Protein AF-A0A225DZQ0-F1 (afdb_monomer)

Nearest PDB structures (foldseek):
  1s5o-assembly1_A  TM=3.036E-01  e=8.518E+00  Homo sapiens

Solvent-accessible surface area (backbone atoms only — not comparable to full-atom values): 17988 Å² total; per-residue (Å²): 137,84,79,79,80,82,84,80,81,82,72,85,74,84,76,76,68,70,66,64,59,53,54,56,50,61,73,41,37,66,59,29,50,54,48,24,52,54,50,50,50,52,52,49,52,51,51,48,35,32,63,69,78,57,56,46,67,56,49,58,41,52,70,84,32,46,45,31,65,38,34,31,89,90,74,71,42,67,37,55,73,53,16,51,58,44,65,64,82,74,60,97,63,46,86,85,40,67,54,66,68,56,54,50,50,54,42,39,50,56,34,12,55,42,19,38,66,25,24,42,76,81,71,69,65,82,22,75,90,30,63,61,57,39,41,61,21,46,46,29,25,35,52,43,60,47,15,41,28,35,42,30,59,44,68,47,59,44,31,8,27,64,56,14,69,69,43,38,51,44,53,51,49,48,36,68,74,66,53,34,28,38,29,36,38,29,42,49,63,84,73,57,56,44,60,50,35,22,51,42,27,41,50,29,64,74,67,25,32,51,55,43,39,27,18,63,59,72,18,33,70,79,22,46,80,34,81,34,34,32,42,38,40,47,70,65,43,48,53,63,46,55,60,35,36,79,41,91,70,16,51,68,71,58,65,58,79,67,55,71,83,86,76,53,78,84,71,94,69,48,81,27,51,56,66,76,53,71,70,19,45,49,48,30,52,52,49,42,50,61,36,58,75,50,46,78,40,56,59,45,94,87,51,59,36,67,58,29,39,39,68,59,52,54,53,33,56,75,68,75,43,78,93,65,72,48,51,79,114

Radius of gyration: 20.19 Å; Cα contacts (8 Å, |Δi|>4): 540; chains: 1; bounding box: 50×59×57 Å

Foldseek 3Di:
DDDDDDDDDDDDDDDDDPVVLVVCLVVCQVVLQVLLVVQVVVLVVLVCCCQPVVDDAFQLDACPFCLQVCADPVPRHRLQVLLAAEEDDQDPCNVVFDDPCCQLVQQLNVLSPLQNQRNDPPHDDDFQSNPDGNLVSLLSSLQRQLEREYEYADLLQVQLFCQWPVNVVLVVVCCVVSVGKYKYFHRDQDDDLLQQLLSQLVLCSRPSFHKEWEHCDFGRQLYYHGPTTMITGCPPSSSVLSVLSVDVVSSVVSRDHRDDHPPTDPDDGRNGGSGGDPVSSVVSVVSVVVQVVVPQCQNDPRDRCCGHVVVVVVVCVVVVHDPDRHDDD

Structure (mmCIF, N/CA/C/O backbone):
data_AF-A0A225DZQ0-F1
#
_entry.id   AF-A0A225DZQ0-F1
#
loop_
_atom_site.group_PDB
_atom_site.id
_atom_site.type_symbol
_atom_site.label_atom_id
_atom_site.label_alt_id
_atom_site.label_comp_id
_atom_site.label_asym_id
_atom_site.label_entity_id
_atom_site.label_seq_id
_atom_site.pdbx_PDB_ins_code
_atom_site.Cartn_x
_atom_site.Cartn_y
_atom_site.Cartn_z
_atom_site.occupancy
_atom_site.B_iso_or_equiv
_atom_site.auth_seq_id
_atom_site.auth_comp_id
_atom_site.auth_asym_id
_atom_site.auth_atom_id
_atom_site.pdbx_PDB_model_num
ATOM 1 N N . MET A 1 1 ? -9.040 -39.828 -6.867 1.00 36.97 1 MET A N 1
ATOM 2 C CA . MET A 1 1 ? -8.603 -39.625 -8.266 1.00 36.97 1 MET A CA 1
ATOM 3 C C . MET A 1 1 ? -8.469 -38.128 -8.499 1.00 36.97 1 MET A C 1
ATOM 5 O O . MET A 1 1 ? -9.484 -37.450 -8.565 1.00 36.97 1 MET A O 1
ATOM 9 N N . HIS A 1 2 ? -7.244 -37.600 -8.519 1.00 34.06 2 HIS A N 1
ATOM 10 C CA . HIS A 1 2 ? -6.998 -36.190 -8.833 1.00 34.06 2 HIS A CA 1
ATOM 11 C C . HIS A 1 2 ? -6.895 -36.034 -10.349 1.00 34.06 2 HIS A C 1
ATOM 13 O O . HIS A 1 2 ? -6.062 -36.683 -10.978 1.00 34.06 2 HIS A O 1
ATOM 19 N N . ALA A 1 3 ? -7.765 -35.210 -10.931 1.00 31.28 3 ALA A N 1
ATOM 20 C CA . ALA A 1 3 ? -7.668 -34.846 -12.336 1.00 31.28 3 ALA A CA 1
ATOM 21 C C . ALA A 1 3 ? -6.376 -34.034 -12.569 1.00 31.28 3 ALA A C 1
ATOM 23 O O . ALA A 1 3 ? -6.074 -33.147 -11.764 1.00 31.28 3 ALA A O 1
ATOM 24 N N . PRO A 1 4 ? -5.603 -34.317 -13.631 1.00 36.44 4 PRO A N 1
ATOM 25 C CA . PRO A 1 4 ? -4.425 -33.529 -13.967 1.00 36.44 4 PRO A CA 1
ATOM 26 C C . PRO A 1 4 ? -4.828 -32.106 -14.372 1.00 36.44 4 PRO A C 1
ATOM 28 O O . PRO A 1 4 ? -5.817 -31.898 -15.077 1.00 36.44 4 PRO A O 1
ATOM 31 N N . ALA A 1 5 ? -4.051 -31.123 -13.915 1.00 34.09 5 ALA A N 1
ATOM 32 C CA . ALA A 1 5 ? -4.219 -29.727 -14.300 1.00 34.09 5 ALA A CA 1
ATOM 33 C C . ALA A 1 5 ? -4.037 -29.563 -15.826 1.00 34.09 5 ALA A C 1
ATOM 35 O O . ALA A 1 5 ? -3.143 -30.191 -16.400 1.00 34.09 5 ALA A O 1
ATOM 36 N N . PRO A 1 6 ? -4.855 -28.733 -16.499 1.00 35.53 6 PRO A N 1
ATOM 37 C CA . PRO A 1 6 ? -4.745 -28.530 -17.938 1.00 35.53 6 PRO A CA 1
ATOM 38 C C . PRO A 1 6 ? -3.411 -27.866 -18.301 1.00 35.53 6 PRO A C 1
ATOM 40 O O . PRO A 1 6 ? -2.991 -26.889 -17.680 1.00 35.53 6 PRO A O 1
ATOM 43 N N . ALA A 1 7 ? -2.759 -28.400 -19.335 1.00 32.44 7 ALA A N 1
ATOM 44 C CA . ALA A 1 7 ? -1.530 -27.855 -19.892 1.00 32.44 7 ALA A CA 1
ATOM 45 C C . ALA A 1 7 ? -1.779 -26.446 -20.456 1.00 32.44 7 ALA A C 1
ATOM 47 O O . ALA A 1 7 ? -2.547 -26.259 -21.402 1.00 32.44 7 ALA A O 1
ATOM 48 N N . VAL A 1 8 ? -1.118 -25.448 -19.870 1.00 36.00 8 VAL A N 1
ATOM 49 C CA . VAL A 1 8 ? -1.127 -24.069 -20.362 1.00 36.00 8 VAL A CA 1
ATOM 50 C C . VAL A 1 8 ? -0.192 -23.992 -21.569 1.00 36.00 8 VAL A C 1
ATOM 52 O O . VAL A 1 8 ? 1.028 -24.045 -21.435 1.00 36.00 8 VAL A O 1
ATOM 55 N N . PHE A 1 9 ? -0.763 -23.885 -22.769 1.00 30.56 9 PHE A N 1
ATOM 56 C CA . PHE A 1 9 ? -0.005 -23.597 -23.985 1.00 30.56 9 PHE A CA 1
ATOM 57 C C . PHE A 1 9 ? 0.488 -22.144 -23.954 1.00 30.56 9 PHE A C 1
ATOM 59 O O . PHE A 1 9 ? -0.281 -21.210 -24.185 1.00 30.56 9 PHE A O 1
ATOM 66 N N . HIS A 1 10 ? 1.783 -21.953 -23.702 1.00 31.70 10 HIS A N 1
ATOM 67 C CA . HIS A 1 10 ? 2.455 -20.662 -23.849 1.00 31.70 10 HIS A CA 1
ATOM 68 C C . HIS A 1 10 ? 2.571 -20.298 -25.336 1.00 31.70 10 HIS A C 1
ATOM 70 O O . HIS A 1 10 ? 3.438 -20.803 -26.051 1.00 31.70 10 HIS A O 1
ATOM 76 N N . ARG A 1 11 ? 1.689 -19.420 -25.828 1.00 34.44 11 ARG A N 1
ATOM 77 C CA . ARG A 1 11 ? 1.893 -18.757 -27.124 1.00 34.44 11 ARG A CA 1
ATOM 78 C C . ARG A 1 11 ? 2.990 -17.715 -26.956 1.00 34.44 11 ARG A C 1
ATOM 80 O O . ARG A 1 11 ? 2.851 -16.810 -26.149 1.00 34.44 11 ARG A O 1
ATOM 87 N N . THR A 1 12 ? 4.052 -17.807 -27.750 1.00 33.78 12 THR A N 1
ATOM 88 C CA . THR A 1 12 ? 5.149 -16.834 -27.732 1.00 33.78 12 THR A CA 1
ATOM 89 C C . THR A 1 12 ? 4.614 -15.430 -28.065 1.00 33.78 12 THR A C 1
ATOM 91 O O . THR A 1 12 ? 4.066 -15.235 -29.153 1.00 33.78 12 THR A O 1
ATOM 94 N N . PRO A 1 13 ? 4.737 -14.436 -27.168 1.00 44.75 13 PRO A N 1
ATOM 95 C CA . PRO A 1 13 ? 4.097 -13.144 -27.366 1.00 44.75 13 PRO A CA 1
ATOM 96 C C . PRO A 1 13 ? 4.843 -12.301 -28.405 1.00 44.75 13 PRO A C 1
ATOM 98 O O . PRO A 1 13 ? 6.055 -12.087 -28.322 1.00 44.75 13 PRO A O 1
ATOM 101 N N . THR A 1 14 ? 4.097 -11.730 -29.351 1.00 42.19 14 THR A N 1
ATOM 102 C CA . THR A 1 14 ? 4.576 -10.648 -30.218 1.00 42.19 14 THR A CA 1
ATOM 103 C C . THR A 1 14 ? 4.900 -9.426 -29.356 1.00 42.19 14 THR A C 1
ATOM 105 O O . THR A 1 14 ? 4.001 -8.788 -28.803 1.00 42.19 14 THR A O 1
ATOM 108 N N . ARG A 1 15 ? 6.191 -9.104 -29.203 1.00 48.88 15 ARG A N 1
ATOM 109 C CA . ARG A 1 15 ? 6.651 -7.922 -28.456 1.00 48.88 15 ARG A CA 1
ATOM 110 C C . ARG A 1 15 ? 6.076 -6.646 -29.092 1.00 48.88 15 ARG A C 1
ATOM 112 O O . ARG A 1 15 ? 6.381 -6.387 -30.256 1.00 48.88 15 ARG A O 1
ATOM 119 N N . PRO A 1 16 ? 5.320 -5.805 -28.362 1.00 53.41 16 PRO A N 1
ATOM 120 C CA . PRO A 1 16 ? 4.973 -4.477 -28.857 1.00 53.41 16 PRO A CA 1
ATOM 121 C C . PRO A 1 16 ? 6.249 -3.669 -29.140 1.00 53.41 16 PRO A C 1
ATOM 123 O O . PRO A 1 16 ? 7.251 -3.793 -28.427 1.00 53.41 16 PRO A O 1
ATOM 126 N N . SER A 1 17 ? 6.228 -2.838 -30.186 1.00 51.50 17 SER A N 1
ATOM 127 C CA . SER A 1 17 ? 7.391 -2.043 -30.592 1.00 51.50 17 SER A CA 1
ATOM 128 C C . SER A 1 17 ? 7.852 -1.135 -29.444 1.00 51.50 17 SER A C 1
ATOM 130 O O . SER A 1 17 ? 7.092 -0.282 -28.975 1.00 51.50 17 SER A O 1
ATOM 132 N N . ARG A 1 18 ? 9.110 -1.284 -29.010 1.00 60.47 18 ARG A N 1
ATOM 133 C CA . ARG A 1 18 ? 9.714 -0.522 -27.897 1.00 60.47 18 ARG A CA 1
ATOM 134 C C . ARG A 1 18 ? 9.619 1.005 -28.061 1.00 60.47 18 ARG A C 1
ATOM 136 O O . ARG A 1 18 ? 9.575 1.713 -27.058 1.00 60.47 18 ARG A O 1
ATOM 143 N N . ALA A 1 19 ? 9.561 1.508 -29.296 1.00 63.34 19 ALA A N 1
ATOM 144 C CA . ALA A 1 19 ? 9.584 2.939 -29.599 1.00 63.34 19 ALA A CA 1
ATOM 145 C C . ALA A 1 19 ? 8.319 3.692 -29.135 1.00 63.34 19 ALA A C 1
ATOM 147 O O . ALA A 1 19 ? 8.429 4.713 -28.456 1.00 63.34 19 ALA A O 1
ATOM 148 N N . GLY A 1 20 ? 7.119 3.168 -29.415 1.00 68.12 20 GLY A N 1
ATOM 149 C CA . GLY A 1 20 ? 5.860 3.848 -29.068 1.00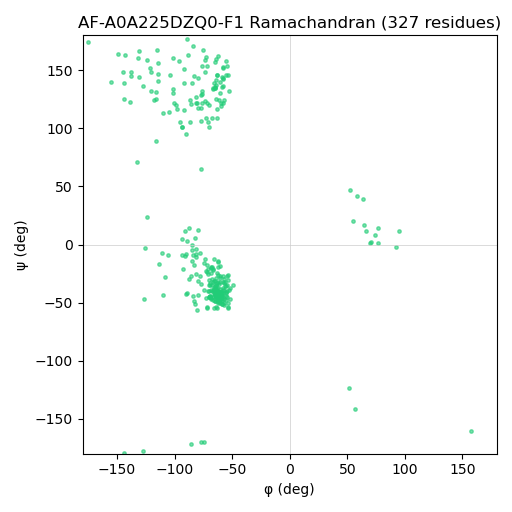 68.12 20 GLY A CA 1
ATOM 150 C C . GLY A 1 20 ? 5.640 4.000 -27.557 1.00 68.12 20 GLY A C 1
ATOM 151 O O . GLY A 1 20 ? 5.159 5.031 -27.085 1.00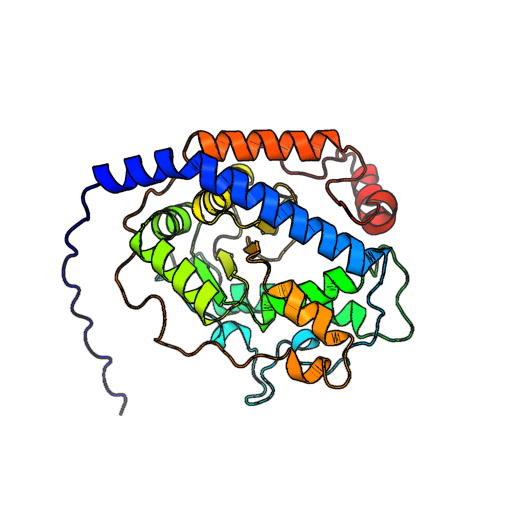 68.12 20 GLY A O 1
ATOM 152 N N . GLY A 1 21 ? 6.070 3.007 -26.771 1.00 76.25 21 GLY A N 1
ATOM 153 C CA . GLY A 1 21 ? 5.975 3.050 -25.309 1.00 76.25 21 GLY A CA 1
ATOM 154 C C . GLY A 1 21 ? 6.873 4.114 -24.667 1.00 76.25 21 GLY A C 1
ATOM 155 O O . GLY A 1 21 ? 6.478 4.734 -23.677 1.00 76.25 21 GLY A O 1
ATOM 156 N N . ALA A 1 22 ? 8.054 4.361 -25.241 1.00 81.50 22 ALA A N 1
ATOM 157 C CA . ALA A 1 22 ? 8.991 5.366 -24.745 1.00 81.50 22 ALA A CA 1
ATOM 158 C C . ALA A 1 22 ? 8.458 6.791 -24.957 1.00 81.50 22 ALA A C 1
ATOM 160 O O . ALA A 1 22 ? 8.465 7.592 -24.023 1.00 81.50 22 ALA A O 1
ATOM 161 N N . VAL A 1 23 ? 7.928 7.088 -26.148 1.00 84.19 23 VAL A N 1
ATOM 162 C CA . VAL A 1 23 ? 7.348 8.406 -26.462 1.00 84.19 23 VAL A CA 1
ATOM 163 C C . VAL A 1 23 ? 6.171 8.718 -25.535 1.00 84.19 23 VAL A C 1
ATOM 165 O O . VAL A 1 23 ? 6.149 9.772 -24.902 1.00 84.19 23 VAL A O 1
ATOM 168 N N . ALA A 1 24 ? 5.237 7.775 -25.365 1.00 85.06 24 ALA A N 1
ATOM 169 C CA . ALA A 1 24 ? 4.084 7.949 -24.477 1.00 85.06 24 ALA A CA 1
ATOM 170 C C . ALA A 1 24 ? 4.482 8.147 -22.999 1.00 85.06 24 ALA A C 1
ATOM 172 O O . ALA A 1 24 ? 3.808 8.861 -22.245 1.00 85.06 24 ALA A O 1
ATOM 173 N N . TYR A 1 25 ? 5.582 7.526 -22.556 1.00 88.00 25 TYR A N 1
ATOM 174 C CA . TYR A 1 25 ? 6.127 7.775 -21.225 1.00 88.00 25 TYR A CA 1
ATOM 175 C C . TYR A 1 25 ? 6.599 9.228 -21.092 1.00 88.00 25 TYR A C 1
ATOM 177 O O . TYR A 1 25 ? 6.129 9.921 -20.191 1.00 88.00 25 TYR A O 1
ATOM 185 N N . TRP A 1 26 ? 7.462 9.709 -21.986 1.00 90.75 26 TRP A N 1
ATOM 186 C CA . TRP A 1 26 ? 8.032 11.055 -21.881 1.00 90.75 26 TRP A CA 1
ATOM 187 C C . TRP A 1 26 ? 6.991 12.157 -22.065 1.00 90.75 26 TRP A C 1
ATOM 189 O O . TRP A 1 26 ? 6.887 13.038 -21.214 1.00 90.75 26 TRP A O 1
ATOM 199 N N . ALA A 1 27 ? 6.156 12.056 -23.100 1.00 90.69 27 ALA A N 1
ATOM 200 C CA . ALA A 1 27 ? 5.106 13.035 -23.372 1.00 90.69 27 ALA A CA 1
ATOM 201 C C . ALA A 1 27 ? 4.076 13.126 -22.233 1.00 90.69 27 ALA A C 1
ATOM 203 O O . ALA A 1 27 ? 3.573 14.201 -21.922 1.00 90.69 27 ALA A O 1
ATOM 204 N N . GLY A 1 28 ? 3.778 12.006 -21.567 1.00 89.38 28 GLY A N 1
ATOM 205 C CA . GLY A 1 28 ? 2.804 11.982 -20.478 1.00 89.38 28 GLY A CA 1
ATOM 206 C C . GLY A 1 28 ? 3.352 12.391 -19.105 1.00 89.38 28 GLY A C 1
ATOM 207 O O . GLY A 1 28 ? 2.565 12.522 -18.167 1.00 89.38 28 GLY A O 1
ATOM 208 N N . LEU A 1 29 ? 4.670 12.557 -18.942 1.00 90.88 29 LEU A N 1
ATOM 209 C CA . LEU A 1 29 ? 5.276 12.816 -17.631 1.00 90.88 29 LEU A CA 1
ATOM 210 C C . LEU A 1 29 ? 4.805 14.141 -16.994 1.00 90.88 29 LEU A C 1
ATOM 212 O O . LEU A 1 29 ? 4.414 14.088 -15.826 1.00 90.88 29 LEU A O 1
ATOM 216 N N . PRO A 1 30 ? 4.749 15.289 -17.707 1.00 91.56 30 PRO A N 1
ATOM 217 C CA . PRO A 1 30 ? 4.265 16.546 -17.126 1.00 91.56 30 PRO A CA 1
ATOM 218 C C . PRO A 1 30 ? 2.810 16.456 -16.648 1.00 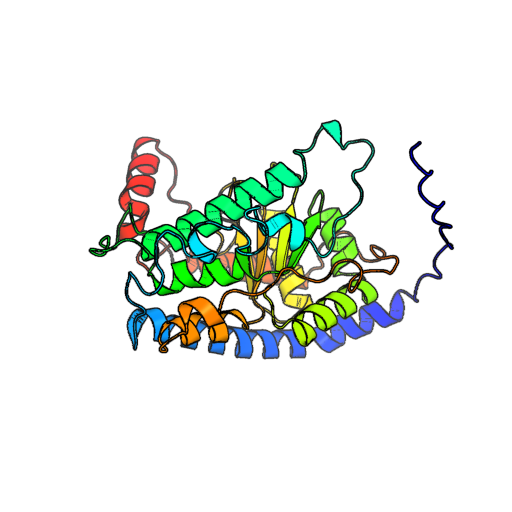91.56 30 PRO A C 1
ATOM 220 O O . PRO A 1 30 ? 2.488 16.893 -15.545 1.00 91.56 30 PRO A O 1
ATOM 223 N N . PHE A 1 31 ? 1.941 15.812 -17.434 1.00 92.12 31 PHE A N 1
ATOM 224 C CA . PHE A 1 31 ? 0.528 15.635 -17.091 1.00 92.12 31 PHE A CA 1
ATOM 225 C C . PHE A 1 31 ? 0.340 14.732 -15.872 1.00 92.12 31 PHE A C 1
ATOM 227 O O . PHE A 1 31 ? -0.415 15.066 -14.960 1.00 92.12 31 PHE A O 1
ATOM 234 N N . ARG A 1 32 ? 1.058 13.602 -15.819 1.00 91.12 32 ARG A N 1
ATOM 235 C CA . ARG A 1 32 ? 1.016 12.696 -14.661 1.00 91.12 32 ARG A CA 1
ATOM 236 C C . ARG A 1 32 ? 1.570 13.366 -13.409 1.00 91.12 32 ARG A C 1
ATOM 238 O O . ARG A 1 32 ? 1.013 13.176 -12.335 1.00 91.12 32 ARG A O 1
ATOM 245 N N . TRP A 1 33 ? 2.610 14.185 -13.539 1.00 90.31 33 TRP A N 1
ATOM 246 C CA . TRP A 1 33 ? 3.141 14.966 -12.426 1.00 90.31 33 TRP A CA 1
ATOM 247 C C . TRP A 1 33 ? 2.131 16.004 -11.915 1.00 90.31 33 TRP A C 1
ATOM 249 O O . TRP A 1 33 ? 1.860 16.045 -10.715 1.00 90.31 33 TRP A O 1
ATOM 259 N N . ALA A 1 34 ? 1.514 16.787 -12.806 1.00 91.06 34 ALA A N 1
ATOM 260 C CA . ALA A 1 34 ? 0.506 17.780 -12.431 1.00 91.06 34 ALA A CA 1
ATOM 261 C C . ALA A 1 34 ? -0.711 17.126 -11.756 1.00 91.06 34 ALA A C 1
ATOM 263 O O . ALA A 1 34 ? -1.134 17.552 -10.678 1.00 91.06 34 ALA A O 1
ATOM 264 N N . TYR A 1 35 ? -1.217 16.032 -12.335 1.00 92.00 35 TYR A N 1
ATOM 265 C CA . TYR A 1 35 ? -2.298 15.248 -11.741 1.00 92.00 35 TYR A CA 1
ATOM 266 C C . TYR A 1 35 ? -1.907 14.715 -10.364 1.00 92.00 35 TYR A C 1
ATOM 268 O O . TYR A 1 35 ? -2.682 14.819 -9.416 1.00 92.00 35 TYR A O 1
ATOM 276 N N . GLN A 1 36 ? -0.689 14.186 -10.226 1.00 91.12 36 GLN A N 1
ATOM 277 C CA . GLN A 1 36 ? -0.196 13.699 -8.947 1.00 91.12 36 GLN A CA 1
ATOM 278 C C . GLN A 1 36 ? -0.171 14.807 -7.891 1.00 91.12 36 GLN A C 1
ATOM 280 O O . GLN A 1 36 ? -0.550 14.554 -6.750 1.00 91.12 36 GLN A O 1
ATOM 285 N N . MET A 1 37 ? 0.256 16.024 -8.239 1.00 91.00 37 MET A N 1
ATOM 286 C CA . MET A 1 37 ? 0.266 17.146 -7.296 1.00 91.00 37 MET A CA 1
ATOM 287 C C . MET A 1 37 ? -1.146 17.520 -6.844 1.00 91.00 37 MET A C 1
ATOM 289 O O . MET A 1 37 ? -1.376 17.642 -5.640 1.00 91.00 37 MET A O 1
ATOM 293 N N . ALA A 1 38 ? -2.101 17.614 -7.772 1.00 92.81 38 ALA A N 1
ATOM 294 C CA . ALA A 1 38 ? -3.500 17.885 -7.446 1.00 92.81 38 ALA A CA 1
ATOM 295 C C . ALA A 1 38 ? -4.112 16.772 -6.577 1.00 92.81 38 ALA A C 1
ATOM 297 O O . ALA A 1 38 ? -4.694 17.037 -5.523 1.00 92.81 38 ALA A O 1
ATOM 298 N N . HIS A 1 39 ? -3.920 15.513 -6.974 1.00 92.56 39 HIS A N 1
ATOM 299 C CA . HIS A 1 39 ? -4.445 14.353 -6.261 1.00 92.56 39 HIS A CA 1
ATOM 300 C C . HIS A 1 39 ? -3.839 14.216 -4.855 1.00 92.56 39 HIS A C 1
ATOM 302 O O . HIS A 1 39 ? -4.569 14.021 -3.882 1.00 92.56 39 HIS A O 1
ATOM 308 N N . ASN A 1 40 ? -2.522 14.392 -4.719 1.00 89.88 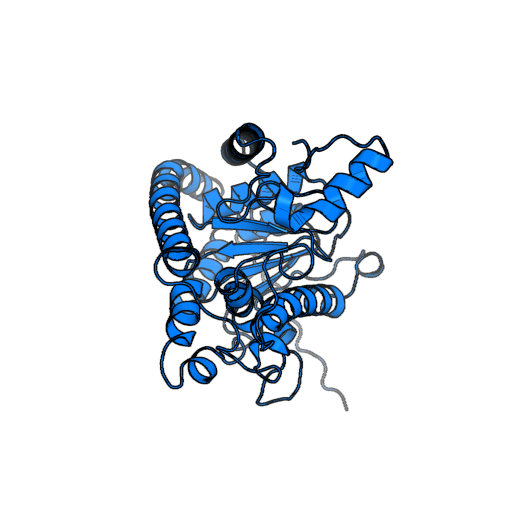40 ASN A N 1
ATOM 309 C CA . ASN A 1 40 ? -1.848 14.380 -3.422 1.00 89.88 40 ASN A CA 1
ATOM 310 C C . ASN A 1 40 ? -2.284 15.558 -2.547 1.00 89.88 40 ASN A C 1
ATOM 312 O O . ASN A 1 40 ? -2.465 15.374 -1.346 1.00 89.88 40 ASN A O 1
ATOM 316 N N . GLY A 1 41 ? -2.467 16.749 -3.126 1.00 91.88 41 GLY A N 1
ATOM 317 C CA . GLY A 1 41 ? -2.980 17.922 -2.416 1.00 91.88 41 GLY A CA 1
ATOM 318 C C . GLY A 1 41 ? -4.363 17.663 -1.820 1.00 91.88 41 GLY A C 1
ATOM 319 O O . GLY A 1 41 ? -4.572 17.882 -0.627 1.00 91.88 41 GLY A O 1
ATOM 320 N N . LEU A 1 42 ? -5.274 17.089 -2.611 1.00 94.44 42 LEU A N 1
ATOM 321 C CA . LEU A 1 42 ? -6.603 16.691 -2.143 1.00 94.44 42 LEU A CA 1
ATOM 322 C C . LEU A 1 42 ? -6.537 15.609 -1.056 1.00 94.44 42 LEU A C 1
ATOM 324 O O . LEU A 1 42 ? -7.255 15.691 -0.059 1.00 94.44 42 LEU A O 1
ATOM 328 N N . ALA A 1 43 ? -5.677 14.601 -1.220 1.00 92.25 43 ALA A N 1
ATOM 329 C CA . ALA A 1 43 ? -5.486 13.563 -0.211 1.00 92.25 43 ALA A CA 1
ATOM 330 C C . ALA A 1 43 ? -4.966 14.150 1.112 1.00 92.25 43 ALA A C 1
ATOM 332 O O . ALA A 1 43 ? -5.480 13.800 2.171 1.00 92.25 43 ALA A O 1
ATOM 333 N N . ILE A 1 44 ? -4.005 15.079 1.062 1.00 91.00 44 ILE A N 1
ATOM 334 C CA . ILE A 1 44 ? -3.497 15.787 2.247 1.00 91.00 44 ILE A CA 1
ATOM 335 C C . ILE A 1 44 ? -4.617 16.589 2.911 1.00 91.00 44 ILE A C 1
ATOM 337 O O . ILE A 1 44 ? -4.800 16.454 4.117 1.00 91.00 44 ILE A O 1
ATOM 341 N N . ALA A 1 45 ? -5.396 17.362 2.149 1.00 94.00 45 ALA A N 1
ATOM 342 C CA . ALA A 1 45 ? -6.512 18.139 2.690 1.00 94.00 45 ALA A CA 1
ATOM 343 C C . ALA A 1 45 ? -7.541 17.250 3.408 1.00 94.00 45 ALA A C 1
ATOM 345 O O . ALA A 1 45 ? -7.983 17.576 4.507 1.00 94.00 45 ALA A O 1
ATOM 346 N N . ARG A 1 46 ? -7.864 16.082 2.836 1.00 95.19 46 ARG A N 1
ATOM 347 C CA . ARG A 1 46 ? -8.747 15.091 3.473 1.00 95.19 46 ARG A CA 1
ATOM 348 C C . ARG A 1 46 ? -8.154 14.520 4.751 1.00 95.19 46 ARG A C 1
ATOM 350 O O . ARG A 1 46 ? -8.876 14.369 5.726 1.00 95.19 46 ARG A O 1
ATOM 357 N N . VAL A 1 47 ? -6.856 14.212 4.765 1.00 92.31 47 VAL A N 1
ATOM 358 C CA . VAL A 1 47 ? -6.199 13.726 5.984 1.00 92.31 47 VAL A CA 1
ATOM 359 C C . VAL A 1 47 ? -6.198 14.803 7.074 1.00 92.31 47 VAL A C 1
ATOM 361 O O . VAL A 1 47 ? -6.513 14.483 8.217 1.00 92.31 47 VAL A O 1
ATOM 364 N N . ILE A 1 48 ? -5.913 16.068 6.741 1.00 91.81 48 ILE A N 1
ATOM 365 C CA . ILE A 1 48 ? -6.022 17.201 7.681 1.00 91.81 48 ILE A CA 1
ATOM 366 C C . ILE A 1 48 ? -7.444 17.281 8.238 1.00 91.81 48 ILE A C 1
ATOM 368 O O . ILE A 1 48 ? -7.628 17.356 9.449 1.00 91.81 48 ILE A O 1
ATOM 372 N N . ASP A 1 49 ? -8.453 17.189 7.376 1.00 95.12 49 ASP A N 1
ATOM 373 C CA . ASP A 1 49 ? -9.849 17.233 7.798 1.00 95.12 49 ASP A CA 1
ATOM 374 C C . ASP A 1 49 ? -10.181 16.145 8.829 1.00 95.12 49 ASP A C 1
ATOM 376 O O . ASP A 1 49 ? -10.651 16.453 9.918 1.00 95.12 49 ASP A O 1
ATOM 380 N N . ILE A 1 50 ? -9.870 14.878 8.549 1.00 94.25 50 ILE A N 1
ATOM 381 C CA . ILE A 1 50 ? -10.214 13.766 9.452 1.00 94.25 50 ILE A CA 1
ATOM 382 C C . ILE A 1 50 ? -9.291 13.627 10.670 1.00 94.25 50 ILE A C 1
ATOM 384 O O . ILE A 1 50 ? -9.560 12.785 11.528 1.00 94.25 50 ILE A O 1
ATOM 388 N N . THR A 1 51 ? -8.200 14.394 10.749 1.00 90.94 51 THR A N 1
ATOM 389 C CA . THR A 1 51 ? -7.266 14.369 11.890 1.00 90.94 51 THR A CA 1
ATOM 390 C C . THR A 1 51 ? -7.345 15.616 12.763 1.00 90.94 51 THR A C 1
ATOM 392 O O . THR A 1 51 ? -7.063 15.510 13.951 1.00 90.94 51 THR A O 1
ATOM 395 N N . GLN A 1 52 ? -7.728 16.770 12.207 1.00 90.00 52 GLN A N 1
ATOM 396 C CA . GLN A 1 52 ? -7.668 18.066 12.892 1.00 90.00 52 GLN A CA 1
ATOM 397 C C . GLN A 1 52 ? -9.006 18.815 12.889 1.00 90.00 52 GLN A C 1
ATOM 399 O O . GLN A 1 52 ? -9.419 19.302 13.933 1.00 90.00 52 GLN A O 1
ATOM 404 N N . VAL A 1 53 ? -9.696 18.909 11.746 1.00 93.50 53 VAL A N 1
ATOM 405 C CA . VAL A 1 53 ? -10.913 19.744 11.626 1.00 93.50 53 VAL A CA 1
ATOM 406 C C . VAL A 1 53 ? -12.151 19.002 12.132 1.00 93.50 53 VAL A C 1
ATOM 408 O O . VAL A 1 53 ? -12.942 19.524 12.909 1.00 93.50 53 VAL A O 1
ATOM 411 N N . ARG A 1 54 ? -12.323 17.760 11.683 1.00 95.00 54 ARG A N 1
ATOM 412 C CA . ARG A 1 54 ? -13.424 16.859 12.033 1.00 95.00 54 ARG A CA 1
ATOM 413 C C . ARG A 1 54 ? -12.827 15.495 12.380 1.00 95.00 54 ARG A C 1
ATOM 415 O O . ARG A 1 54 ? -12.966 14.560 11.580 1.00 95.00 54 ARG A O 1
ATOM 422 N N . PRO A 1 55 ? -12.140 15.368 13.527 1.00 93.12 55 PRO A N 1
ATOM 423 C CA . PRO A 1 55 ? -11.413 14.157 13.875 1.00 93.12 55 PRO A CA 1
ATOM 424 C C . PRO A 1 55 ? -12.322 12.921 13.906 1.00 93.12 55 PRO A C 1
ATOM 426 O O . PRO A 1 55 ? -13.494 12.995 14.275 1.00 93.12 55 PRO A O 1
ATOM 429 N N . LEU A 1 56 ? -11.792 11.777 13.475 1.00 94.31 56 LEU A N 1
ATOM 430 C CA . LEU A 1 56 ? -12.440 10.475 13.664 1.00 94.31 56 LEU A CA 1
ATOM 431 C C . LEU A 1 56 ? -12.149 9.965 15.087 1.00 94.31 56 LEU A C 1
ATOM 433 O O . LEU A 1 56 ? -10.967 9.817 15.408 1.00 94.31 56 LEU A O 1
ATOM 437 N N . PRO A 1 57 ? -13.165 9.681 15.924 1.00 94.50 57 PRO A N 1
ATOM 438 C CA . PRO A 1 57 ? -12.946 9.162 17.275 1.00 94.50 57 PRO A CA 1
ATOM 439 C C . PRO A 1 57 ? -12.543 7.677 17.283 1.00 94.50 57 PRO A C 1
ATOM 441 O O . PRO A 1 57 ? -12.651 6.967 16.276 1.00 94.50 57 PRO A O 1
ATOM 444 N N . ALA A 1 58 ? -12.081 7.194 18.439 1.00 95.81 58 ALA A N 1
ATOM 445 C CA . ALA A 1 58 ? -12.004 5.760 18.720 1.00 95.81 58 ALA A CA 1
ATOM 446 C C . ALA A 1 58 ? -13.409 5.125 18.749 1.00 95.81 58 ALA A C 1
ATOM 448 O O . ALA A 1 58 ? -14.407 5.818 18.934 1.00 95.81 58 ALA A O 1
ATOM 449 N N . GLY A 1 59 ? -13.483 3.806 18.585 1.00 96.00 59 GLY A N 1
ATOM 450 C CA . GLY A 1 59 ? -14.715 3.036 18.760 1.00 96.00 59 GLY A CA 1
ATOM 451 C C . GLY A 1 59 ? -15.725 3.143 17.614 1.00 96.00 59 GLY A C 1
ATOM 452 O O . GLY A 1 59 ? -16.861 2.718 17.782 1.00 96.00 59 GLY A O 1
ATOM 453 N N . LEU A 1 60 ? -15.342 3.667 16.439 1.00 96.94 60 LEU A N 1
ATOM 454 C CA . LEU A 1 60 ? -16.230 3.663 15.258 1.00 96.94 60 LEU A CA 1
ATOM 455 C C . LEU A 1 60 ? -16.481 2.253 14.707 1.00 96.94 60 LEU A C 1
ATOM 457 O O . LEU A 1 60 ? -17.428 2.034 13.956 1.00 96.94 60 LEU A O 1
ATOM 461 N N . ILE A 1 61 ? -15.613 1.311 15.064 1.00 97.50 61 ILE A N 1
ATOM 462 C CA . ILE A 1 61 ? -15.739 -0.118 14.801 1.00 97.50 61 ILE A CA 1
ATOM 463 C C . ILE A 1 61 ? -15.318 -0.878 16.060 1.00 97.50 61 ILE A C 1
ATOM 465 O O . ILE A 1 61 ? -14.462 -0.402 16.809 1.00 97.50 61 ILE A O 1
ATOM 469 N N . GLY A 1 62 ? -15.920 -2.046 16.285 1.00 96.81 62 GLY A N 1
ATOM 470 C CA . GLY A 1 62 ? -15.609 -2.904 17.429 1.00 96.81 62 GLY A CA 1
ATOM 471 C C . GLY A 1 62 ? -14.396 -3.821 17.203 1.00 96.81 62 GLY A C 1
ATOM 472 O O . GLY A 1 62 ? -13.910 -3.927 16.074 1.00 96.81 62 GLY A O 1
ATOM 473 N N . PRO A 1 63 ? -13.919 -4.513 18.256 1.00 97.12 63 PRO A N 1
ATOM 474 C CA . PRO A 1 63 ? -12.807 -5.466 18.172 1.00 97.12 63 PRO A CA 1
ATOM 475 C C . PRO A 1 63 ? -13.036 -6.616 17.182 1.00 97.12 63 PRO A C 1
ATOM 477 O O . PRO A 1 63 ? -12.092 -7.051 16.530 1.00 97.12 63 PRO A O 1
ATOM 480 N N . ASP A 1 64 ? -14.285 -7.052 17.015 1.00 97.25 64 ASP A N 1
ATOM 481 C CA . ASP A 1 64 ? -14.646 -8.158 16.116 1.00 97.25 64 ASP A CA 1
ATOM 482 C C . ASP A 1 64 ? -14.854 -7.710 14.661 1.00 97.25 64 ASP A C 1
ATOM 484 O O . ASP A 1 64 ? -15.159 -8.512 13.778 1.00 97.25 64 ASP A O 1
ATOM 488 N N . HIS A 1 65 ? -14.698 -6.412 14.381 1.00 98.31 65 HIS A N 1
ATOM 489 C CA . HIS A 1 65 ? -14.917 -5.873 13.047 1.00 98.31 65 HIS A CA 1
ATOM 490 C C . HIS A 1 65 ? -13.904 -6.455 12.040 1.00 98.31 65 HIS A C 1
ATOM 492 O O . HIS A 1 65 ? -12.715 -6.533 12.356 1.00 98.31 65 HIS A O 1
ATOM 498 N N . PRO A 1 66 ? -14.293 -6.757 10.787 1.00 98.25 66 PRO A N 1
ATOM 499 C CA . PRO A 1 66 ? -13.385 -7.354 9.801 1.00 98.25 66 PRO A CA 1
ATOM 500 C C . PRO A 1 66 ? -12.107 -6.550 9.516 1.00 98.25 66 PRO A C 1
ATOM 502 O O . PRO A 1 66 ? -11.036 -7.114 9.311 1.00 98.25 66 PRO A O 1
ATOM 505 N N . TRP A 1 67 ? -12.162 -5.215 9.567 1.00 98.19 67 TRP A N 1
ATOM 506 C CA . TRP A 1 67 ? -10.946 -4.383 9.481 1.00 98.19 67 TRP A CA 1
ATOM 507 C C . TRP A 1 67 ? -9.996 -4.529 10.683 1.00 98.19 67 TRP A C 1
ATOM 509 O O . TRP A 1 67 ? -8.828 -4.186 10.568 1.00 98.19 67 TRP A O 1
ATOM 519 N N . VAL A 1 68 ? -10.477 -4.999 11.833 1.00 98.12 68 VAL A N 1
ATOM 520 C CA . VAL A 1 68 ? -9.663 -5.246 13.032 1.00 98.12 68 VAL A CA 1
ATOM 521 C C . VAL A 1 68 ? -9.123 -6.671 13.038 1.00 98.12 68 VAL A C 1
ATOM 523 O O . VAL A 1 68 ? -7.954 -6.874 13.348 1.00 98.12 68 VAL A O 1
ATOM 526 N N . THR A 1 69 ? -9.945 -7.650 12.668 1.00 98.12 69 THR A N 1
ATOM 527 C CA . THR A 1 69 ? -9.569 -9.071 12.711 1.00 98.12 69 THR A CA 1
ATOM 528 C C . THR A 1 69 ? -8.832 -9.526 11.451 1.00 98.12 69 THR A C 1
ATOM 530 O O . THR A 1 69 ? -8.029 -10.455 11.494 1.00 98.12 69 THR A O 1
ATOM 533 N N . GLY A 1 70 ? -9.084 -8.874 10.312 1.00 97.81 70 GLY A N 1
ATOM 534 C CA . GLY A 1 70 ? -8.615 -9.324 9.002 1.00 97.81 70 GLY A CA 1
ATOM 535 C C . GLY A 1 70 ? -9.373 -10.537 8.455 1.00 97.81 70 GLY A C 1
ATOM 536 O O . GLY A 1 70 ? -8.959 -11.083 7.433 1.00 97.81 70 GLY A O 1
ATOM 537 N N . LEU A 1 71 ? -10.458 -10.960 9.112 1.00 97.94 71 LEU A N 1
ATOM 538 C CA . LEU A 1 71 ? -11.220 -12.153 8.747 1.00 97.94 71 LEU A CA 1
ATOM 539 C C . LEU A 1 71 ? -12.369 -11.815 7.792 1.00 97.94 71 LEU A C 1
ATOM 541 O O . LEU A 1 71 ? -13.058 -10.802 7.943 1.00 97.94 71 LEU A O 1
ATOM 545 N N . ASN A 1 72 ? -12.576 -12.667 6.794 1.00 96.75 72 ASN A N 1
ATOM 546 C CA . ASN A 1 72 ? -13.766 -12.638 5.960 1.00 96.75 72 ASN A CA 1
ATOM 547 C C . ASN A 1 72 ? -14.963 -13.137 6.797 1.00 96.75 72 ASN A C 1
ATOM 549 O O . ASN A 1 72 ? -14.896 -14.261 7.294 1.00 96.75 72 ASN A O 1
ATOM 553 N N . PRO A 1 73 ? -16.039 -12.344 6.976 1.00 94.94 73 PRO A N 1
ATOM 554 C CA . PRO A 1 73 ? -17.196 -12.768 7.764 1.00 94.94 73 PRO A CA 1
ATOM 555 C C . PRO A 1 73 ? -17.907 -14.001 7.188 1.00 94.94 73 PRO A C 1
ATOM 557 O O . PRO A 1 73 ? -18.503 -14.750 7.954 1.00 94.94 73 PRO A O 1
ATOM 560 N N . ASP A 1 74 ? -17.815 -14.236 5.875 1.00 94.38 74 ASP A N 1
ATOM 561 C CA . ASP A 1 74 ? -18.503 -15.349 5.211 1.00 94.38 74 ASP A CA 1
ATOM 562 C C . ASP A 1 74 ? -17.765 -16.683 5.393 1.00 94.38 74 ASP A C 1
ATOM 564 O O . ASP A 1 74 ? -18.390 -17.740 5.421 1.00 94.38 74 ASP A O 1
ATOM 568 N N . THR A 1 75 ? -16.430 -16.650 5.504 1.00 94.69 75 THR A N 1
ATOM 569 C CA . THR A 1 75 ? -15.601 -17.869 5.563 1.00 94.69 75 THR A CA 1
ATOM 570 C C . THR A 1 75 ? -14.898 -18.074 6.902 1.00 94.69 75 THR A C 1
ATOM 572 O O . THR A 1 75 ? -14.408 -19.165 7.169 1.00 94.69 75 THR A O 1
ATOM 575 N N . GLY A 1 76 ? -14.795 -17.038 7.739 1.00 95.44 76 GLY A N 1
ATOM 576 C CA . GLY A 1 76 ? -13.990 -17.050 8.966 1.00 95.44 76 GLY A CA 1
ATOM 577 C C . GLY A 1 76 ? -12.474 -17.071 8.725 1.00 95.44 76 GLY A C 1
ATOM 578 O O . GLY A 1 76 ? -11.700 -17.089 9.680 1.00 95.44 76 GLY A O 1
ATOM 579 N N . GLU A 1 77 ? -12.030 -17.045 7.468 1.00 95.62 77 GLU A N 1
ATOM 580 C CA . GLU A 1 77 ? -10.617 -17.119 7.093 1.00 95.62 77 GLU A CA 1
ATOM 581 C C . GLU A 1 77 ? -10.011 -15.728 6.864 1.00 95.62 77 GLU A C 1
ATOM 583 O O . GLU A 1 77 ? -10.730 -14.775 6.545 1.00 95.62 77 GLU A O 1
ATOM 588 N N . PRO A 1 78 ? -8.678 -15.575 6.964 1.00 96.69 78 PRO A N 1
ATOM 589 C CA . PRO A 1 78 ? -8.013 -14.328 6.605 1.00 96.69 78 PRO A CA 1
ATOM 590 C C . PRO A 1 78 ? -8.303 -13.902 5.156 1.00 96.69 78 PRO A C 1
ATOM 592 O O . PRO A 1 78 ? -7.991 -14.615 4.204 1.00 96.69 78 PRO A O 1
ATOM 595 N N . VAL A 1 79 ? -8.826 -12.686 4.971 1.00 97.31 79 VAL A N 1
ATOM 596 C CA . VAL A 1 79 ? -9.248 -12.181 3.647 1.00 97.31 79 VAL A CA 1
ATOM 597 C C . VAL A 1 79 ? -8.073 -11.928 2.690 1.00 97.31 79 VAL A C 1
ATOM 599 O O . VAL A 1 79 ? -8.241 -11.833 1.477 1.00 97.31 79 VAL A O 1
ATOM 602 N N . TRP A 1 80 ? -6.859 -11.772 3.223 1.00 97.38 80 TRP A N 1
ATOM 603 C CA . TRP A 1 80 ? -5.729 -11.241 2.462 1.00 97.38 80 TRP A CA 1
ATOM 604 C C . TRP A 1 80 ? -5.313 -12.125 1.284 1.00 97.38 80 TRP A C 1
ATOM 606 O O . TRP A 1 80 ? -5.000 -11.597 0.222 1.00 97.38 80 TRP A O 1
ATOM 616 N N . GLU A 1 81 ? -5.334 -13.452 1.425 1.00 95.88 81 GLU A N 1
ATOM 617 C CA . GLU A 1 81 ? -5.007 -14.341 0.301 1.00 95.88 81 GLU A CA 1
ATOM 618 C C . GLU A 1 81 ? -6.075 -14.308 -0.793 1.00 95.88 81 GLU A C 1
ATOM 620 O O . GLU A 1 81 ? -5.747 -14.335 -1.981 1.00 95.88 81 GLU A O 1
ATOM 625 N N . GLN A 1 82 ? -7.338 -14.162 -0.389 1.00 95.62 82 GLN A N 1
ATOM 626 C CA . GLN A 1 82 ? -8.484 -14.043 -1.291 1.00 95.62 82 GLN A CA 1
ATOM 627 C C . GLN A 1 82 ? -8.439 -12.729 -2.095 1.00 95.62 82 GLN A C 1
ATOM 629 O O . GLN A 1 82 ? -9.018 -12.630 -3.171 1.00 95.62 82 GLN A O 1
ATOM 634 N N . ASN A 1 83 ? -7.709 -11.724 -1.604 1.00 97.31 83 ASN A N 1
ATOM 635 C CA . ASN A 1 83 ? -7.495 -10.440 -2.273 1.00 97.31 83 ASN A CA 1
ATOM 636 C C . ASN A 1 83 ? -6.223 -10.379 -3.132 1.00 97.31 83 ASN A C 1
ATOM 638 O O . ASN A 1 83 ? -5.890 -9.312 -3.659 1.00 97.31 83 ASN A O 1
ATOM 642 N N . VAL A 1 84 ? -5.487 -11.484 -3.289 1.00 97.62 84 VAL A N 1
ATOM 643 C CA . VAL A 1 84 ? -4.336 -11.518 -4.198 1.00 97.62 84 VAL A CA 1
ATOM 644 C C . VAL A 1 84 ? -4.832 -11.532 -5.638 1.00 97.62 84 VAL A C 1
ATOM 646 O O . VAL A 1 84 ? -5.336 -12.539 -6.125 1.00 97.62 84 VAL A O 1
ATOM 649 N N . VAL A 1 85 ? -4.636 -10.416 -6.335 1.00 97.31 85 VAL A N 1
ATOM 650 C CA . VAL A 1 85 ? -5.068 -10.242 -7.731 1.00 97.31 85 VAL A CA 1
ATOM 651 C C . VAL A 1 85 ? -3.980 -10.607 -8.730 1.00 97.31 85 VAL A C 1
ATOM 653 O O . VAL A 1 85 ? -4.272 -10.877 -9.891 1.00 97.31 85 VAL A O 1
ATOM 656 N N . PHE A 1 86 ? -2.722 -10.608 -8.290 1.00 98.00 86 PHE A N 1
ATOM 657 C CA . PHE A 1 86 ? -1.587 -10.976 -9.121 1.00 98.00 86 PHE A CA 1
ATOM 658 C C . PHE A 1 86 ? -0.420 -11.462 -8.262 1.00 98.00 86 PHE A C 1
ATOM 660 O O . PHE A 1 86 ? -0.111 -10.884 -7.218 1.00 98.00 86 PHE A O 1
ATOM 667 N N . ARG A 1 87 ? 0.272 -12.502 -8.722 1.00 96.75 87 ARG A N 1
ATOM 668 C CA . ARG A 1 87 ? 1.543 -12.940 -8.145 1.00 96.75 87 ARG A CA 1
ATOM 669 C C . ARG A 1 87 ? 2.458 -13.434 -9.248 1.00 96.75 87 ARG A C 1
ATOM 671 O O . ARG A 1 87 ? 2.001 -14.124 -10.158 1.00 96.75 87 ARG A O 1
ATOM 678 N N . THR A 1 88 ? 3.736 -13.100 -9.167 1.00 96.25 88 THR A N 1
ATOM 679 C CA . THR A 1 88 ? 4.719 -13.688 -10.077 1.00 96.25 88 THR A CA 1
ATOM 680 C C . THR A 1 88 ? 4.991 -15.142 -9.699 1.00 96.25 88 THR A C 1
ATOM 682 O O . THR A 1 88 ? 4.898 -15.485 -8.509 1.00 96.25 88 THR A O 1
ATOM 685 N N . PRO A 1 89 ? 5.312 -16.013 -10.676 1.00 92.31 89 PRO A N 1
ATOM 686 C CA . PRO A 1 89 ? 5.772 -17.364 -10.390 1.00 92.31 89 PRO A CA 1
ATOM 687 C C . PRO A 1 89 ? 6.983 -17.341 -9.456 1.00 92.31 89 PRO A C 1
ATOM 689 O O . PRO A 1 89 ? 7.822 -16.445 -9.531 1.00 92.31 89 PRO A O 1
ATOM 692 N N . ARG A 1 90 ? 7.089 -18.341 -8.582 1.00 88.81 90 ARG A N 1
ATOM 693 C CA . ARG A 1 90 ? 8.310 -18.545 -7.799 1.00 88.81 90 ARG A CA 1
ATOM 694 C C . ARG A 1 90 ? 9.352 -19.196 -8.715 1.00 88.81 90 ARG A C 1
ATOM 696 O O . ARG A 1 90 ? 9.030 -20.167 -9.398 1.00 88.81 90 ARG A O 1
ATOM 703 N N . GLY A 1 91 ? 10.551 -18.619 -8.777 1.00 81.56 91 GLY A N 1
ATOM 704 C CA . GLY A 1 91 ? 11.657 -19.123 -9.590 1.00 81.56 91 GLY A CA 1
ATOM 705 C C . GLY A 1 91 ? 12.305 -20.374 -8.993 1.00 81.56 91 GLY A C 1
ATOM 706 O O . GLY A 1 91 ? 11.814 -20.953 -8.026 1.00 81.56 91 GLY A O 1
ATOM 707 N N . SER A 1 92 ? 13.443 -20.787 -9.553 1.00 80.31 92 SER A N 1
ATOM 708 C CA . SER A 1 92 ? 14.254 -21.894 -9.016 1.00 80.31 92 SER A CA 1
ATOM 709 C C . SER A 1 92 ? 14.802 -21.622 -7.608 1.00 80.31 92 SER A C 1
ATOM 711 O O . SER A 1 92 ? 15.155 -22.550 -6.892 1.00 80.31 92 SER A O 1
ATOM 713 N N . ASP A 1 93 ? 14.836 -20.356 -7.205 1.00 81.06 93 ASP A N 1
ATOM 714 C CA . ASP A 1 93 ? 15.220 -19.826 -5.894 1.00 81.06 93 ASP A CA 1
ATOM 715 C C . ASP A 1 93 ? 14.045 -19.769 -4.895 1.00 81.06 93 ASP A C 1
ATOM 717 O O . ASP A 1 93 ? 14.128 -19.142 -3.841 1.00 81.06 93 ASP A O 1
ATOM 721 N N . ALA A 1 94 ? 12.924 -20.444 -5.183 1.00 78.9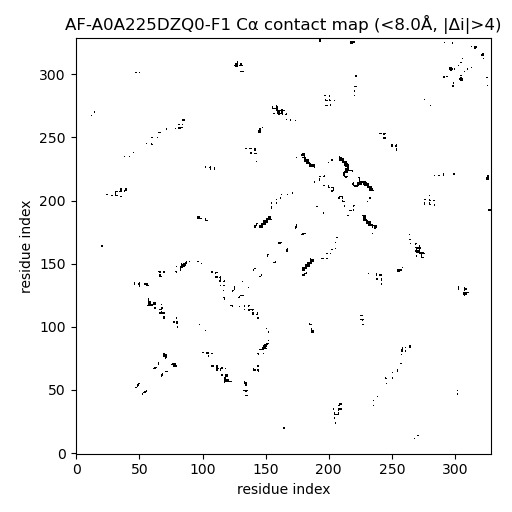4 94 ALA A N 1
ATOM 722 C CA . ALA A 1 94 ? 11.730 -20.443 -4.333 1.00 78.94 94 ALA A CA 1
ATOM 723 C C . ALA A 1 94 ? 11.992 -20.831 -2.866 1.00 78.94 94 ALA A C 1
ATOM 725 O O . ALA A 1 94 ? 11.256 -20.378 -1.982 1.00 78.94 94 ALA A O 1
ATOM 726 N N . ALA A 1 95 ? 12.990 -21.685 -2.619 1.00 83.75 95 ALA A N 1
ATOM 727 C CA . ALA A 1 95 ? 13.372 -22.145 -1.285 1.00 83.75 95 ALA A CA 1
ATOM 728 C C . ALA A 1 95 ? 14.042 -21.046 -0.442 1.00 83.75 95 ALA A C 1
ATOM 730 O O . ALA A 1 95 ? 13.930 -21.070 0.782 1.00 83.75 95 ALA A O 1
ATOM 731 N N . ASP A 1 96 ? 14.660 -20.050 -1.084 1.00 89.56 96 ASP A N 1
ATOM 732 C CA . ASP A 1 96 ? 15.376 -18.962 -0.408 1.00 89.56 96 ASP A CA 1
ATOM 733 C C . ASP A 1 96 ? 14.430 -17.851 0.077 1.00 89.56 96 ASP A C 1
ATOM 735 O O . ASP A 1 96 ? 14.816 -16.963 0.844 1.00 89.56 96 ASP A O 1
ATOM 739 N N . PHE A 1 97 ? 13.162 -17.894 -0.347 1.00 93.00 97 PHE A N 1
ATOM 740 C CA . PHE A 1 97 ? 12.172 -16.867 -0.053 1.00 93.00 97 PHE A CA 1
ATOM 741 C C . PHE A 1 97 ? 11.022 -17.363 0.832 1.00 93.00 97 PHE A C 1
ATOM 743 O O . PHE A 1 97 ? 10.461 -18.436 0.582 1.00 93.00 97 PHE A O 1
ATOM 750 N N . PRO A 1 98 ? 10.551 -16.542 1.794 1.00 94.50 98 PRO A N 1
ATOM 751 C CA . PRO A 1 98 ? 9.382 -16.865 2.612 1.00 94.50 98 PRO A CA 1
ATOM 752 C C . PRO A 1 98 ? 8.134 -17.114 1.771 1.00 94.50 98 PRO A C 1
ATOM 754 O O . PRO A 1 98 ? 7.913 -16.423 0.771 1.00 94.50 98 PRO A O 1
ATOM 757 N N . ALA A 1 99 ? 7.313 -18.078 2.193 1.00 95.19 99 ALA A N 1
ATOM 758 C CA . ALA A 1 99 ? 6.061 -18.420 1.527 1.00 95.19 99 ALA A CA 1
ATOM 759 C C . ALA A 1 99 ? 5.164 -17.184 1.349 1.00 95.19 99 ALA A C 1
ATOM 761 O O . ALA A 1 99 ? 5.120 -16.305 2.211 1.00 95.19 99 ALA A O 1
ATOM 762 N N . ASP A 1 100 ? 4.413 -17.124 0.248 1.00 96.44 100 ASP A N 1
ATOM 763 C CA . ASP A 1 100 ? 3.539 -15.978 -0.038 1.00 96.44 100 ASP A CA 1
ATOM 764 C C . ASP A 1 100 ? 2.526 -15.766 1.104 1.00 96.44 100 ASP A C 1
ATOM 766 O O . ASP A 1 100 ? 2.332 -14.633 1.542 1.00 96.44 100 ASP A O 1
ATOM 770 N N . ALA A 1 101 ? 1.990 -16.855 1.667 1.00 96.56 101 ALA A N 1
ATOM 771 C CA . ALA A 1 101 ? 1.123 -16.852 2.848 1.00 96.56 101 ALA A CA 1
ATOM 772 C C . ALA A 1 101 ? 1.750 -16.136 4.060 1.00 96.56 101 ALA A C 1
ATOM 774 O O . ALA A 1 101 ? 1.089 -15.362 4.755 1.00 96.56 101 ALA A O 1
ATOM 775 N N . ASP A 1 102 ? 3.053 -16.326 4.295 1.00 97.06 102 ASP A N 1
ATOM 776 C CA . ASP A 1 102 ? 3.773 -15.644 5.371 1.00 97.06 102 ASP A CA 1
ATOM 777 C C . ASP A 1 102 ? 3.934 -14.151 5.094 1.00 97.06 102 ASP A C 1
ATOM 779 O O . ASP A 1 102 ? 3.734 -13.327 5.994 1.00 97.06 102 ASP A O 1
ATOM 783 N N . VAL A 1 103 ? 4.307 -13.796 3.862 1.00 97.69 103 VAL A N 1
ATOM 784 C CA . VAL A 1 103 ? 4.501 -12.403 3.435 1.00 97.69 103 VAL A CA 1
ATOM 785 C C . VAL A 1 103 ? 3.190 -11.629 3.559 1.00 97.69 103 VAL A C 1
ATOM 787 O O . VAL A 1 103 ? 3.144 -10.559 4.181 1.00 97.69 103 VAL A O 1
ATOM 790 N N . ILE A 1 104 ? 2.118 -12.203 3.015 1.00 98.00 104 ILE A N 1
ATOM 791 C CA . ILE A 1 104 ? 0.766 -11.650 3.018 1.00 98.00 104 ILE A CA 1
ATOM 792 C C . ILE A 1 104 ? 0.234 -11.590 4.450 1.00 98.00 104 ILE A C 1
ATOM 794 O O . ILE A 1 104 ? -0.123 -10.514 4.925 1.00 98.00 104 ILE A O 1
ATOM 798 N N . GLY A 1 105 ? 0.237 -12.713 5.170 1.00 98.00 105 GLY A N 1
ATOM 799 C CA . GLY A 1 105 ? -0.356 -12.825 6.499 1.00 98.00 105 GLY A CA 1
ATOM 800 C C . GLY A 1 105 ? 0.331 -11.950 7.545 1.00 98.00 105 GLY A C 1
ATOM 801 O O . GLY A 1 105 ? -0.345 -11.278 8.323 1.00 98.00 105 GLY A O 1
ATOM 802 N N . LYS A 1 106 ? 1.672 -11.893 7.569 1.00 98.19 106 LYS A N 1
ATOM 803 C CA . LYS A 1 106 ? 2.400 -11.024 8.517 1.00 98.19 106 LYS A CA 1
ATOM 804 C C . LYS A 1 106 ? 2.159 -9.546 8.217 1.00 98.19 106 LYS A C 1
ATOM 806 O O . LYS A 1 106 ? 1.993 -8.760 9.150 1.00 98.19 106 LYS A O 1
ATOM 811 N N . THR A 1 107 ? 2.122 -9.164 6.940 1.00 97.75 107 THR A N 1
ATOM 812 C CA . THR A 1 107 ? 1.836 -7.777 6.550 1.00 97.75 107 THR A CA 1
ATOM 813 C C . THR A 1 107 ? 0.392 -7.403 6.871 1.00 97.75 107 THR A C 1
ATOM 815 O O . THR A 1 107 ? 0.155 -6.364 7.481 1.00 97.75 107 THR A O 1
ATOM 818 N N . GLY A 1 108 ? -0.563 -8.269 6.535 1.00 97.75 108 GLY A N 1
ATOM 819 C CA . GLY A 1 108 ? -1.979 -8.094 6.831 1.00 97.75 108 GLY A CA 1
ATOM 820 C C . GLY A 1 108 ? -2.253 -7.918 8.324 1.00 97.75 108 GLY A C 1
ATOM 821 O O . GLY A 1 108 ? -2.864 -6.921 8.708 1.00 97.75 108 GLY A O 1
ATOM 822 N N . ARG A 1 109 ? -1.717 -8.813 9.169 1.00 98.12 109 ARG A N 1
ATOM 823 C CA . ARG A 1 109 ? -1.834 -8.723 10.637 1.00 98.12 109 ARG A CA 1
ATOM 824 C C . ARG A 1 109 ? -1.271 -7.419 11.186 1.00 98.12 109 ARG A C 1
ATOM 826 O O . ARG A 1 109 ? -1.948 -6.759 11.963 1.00 98.12 109 ARG A O 1
ATOM 833 N N . LEU A 1 110 ? -0.090 -6.986 10.726 1.00 96.44 110 LEU A N 1
ATOM 834 C CA . LEU A 1 110 ? 0.464 -5.697 11.155 1.00 96.44 110 LEU A CA 1
ATOM 835 C C . LEU A 1 110 ? -0.516 -4.545 10.886 1.00 96.44 110 LEU A C 1
ATOM 837 O O . LEU A 1 110 ? -0.642 -3.644 11.714 1.00 96.44 110 LEU A O 1
ATOM 841 N N . LEU A 1 111 ? -1.135 -4.519 9.704 1.00 96.62 111 LEU A N 1
ATOM 842 C CA . LEU A 1 111 ? -2.040 -3.441 9.308 1.00 96.62 111 LEU A CA 1
ATOM 843 C C . LEU A 1 111 ? -3.357 -3.513 10.099 1.00 96.62 111 LEU A C 1
ATOM 845 O O . LEU A 1 111 ? -3.819 -2.472 10.564 1.00 96.62 111 LEU A O 1
ATOM 849 N N . ALA A 1 112 ? -3.890 -4.714 10.330 1.00 97.75 112 ALA A N 1
ATOM 850 C CA . ALA A 1 112 ? -5.060 -4.951 11.176 1.00 97.75 112 ALA A CA 1
ATOM 851 C C . ALA A 1 112 ? -4.811 -4.511 12.635 1.00 97.75 112 ALA A C 1
ATOM 853 O O . ALA A 1 112 ? -5.609 -3.769 13.207 1.00 97.75 112 ALA A O 1
ATOM 854 N N . ASP A 1 113 ? -3.627 -4.798 13.189 1.00 95.94 113 ASP A N 1
ATOM 855 C CA . ASP A 1 113 ? -3.207 -4.328 14.518 1.00 95.94 113 ASP A CA 1
ATOM 856 C C . ASP A 1 113 ? -3.161 -2.794 14.623 1.00 95.94 113 ASP A C 1
ATOM 858 O O . ASP A 1 113 ? -3.298 -2.229 15.713 1.00 95.94 113 ASP A O 1
ATOM 862 N N . ARG A 1 114 ? -2.935 -2.072 13.512 1.00 94.25 114 ARG A N 1
ATOM 863 C CA . ARG A 1 114 ? -3.041 -0.600 13.511 1.00 94.25 114 ARG A CA 1
ATOM 864 C C . ARG A 1 114 ? -4.485 -0.167 13.671 1.00 94.25 114 ARG A C 1
ATOM 866 O O . ARG A 1 114 ? -4.747 0.720 14.482 1.00 94.25 114 ARG A O 1
ATOM 873 N N . VAL A 1 115 ? -5.400 -0.807 12.949 1.00 96.38 115 VAL A N 1
ATOM 874 C CA . VAL A 1 115 ? -6.838 -0.547 13.056 1.00 96.38 115 VAL A CA 1
ATOM 875 C C . VAL A 1 115 ? -7.333 -0.865 14.471 1.00 96.38 115 VAL A C 1
ATOM 877 O O . VAL A 1 115 ? -7.994 -0.021 15.077 1.00 96.38 115 VAL A O 1
ATOM 880 N N . ALA A 1 116 ? -6.926 -2.006 15.038 1.00 96.00 116 ALA A N 1
ATOM 881 C CA . ALA A 1 116 ? -7.305 -2.474 16.374 1.00 96.00 116 ALA A CA 1
ATOM 882 C C . ALA A 1 116 ? -7.078 -1.424 17.473 1.00 96.00 116 ALA A C 1
ATOM 884 O O . ALA A 1 116 ? -7.914 -1.240 18.353 1.00 96.00 116 ALA A O 1
ATOM 885 N N . ARG A 1 117 ? -5.993 -0.640 17.381 1.00 94.00 117 ARG A N 1
ATOM 886 C CA . ARG A 1 117 ? -5.689 0.455 18.329 1.00 94.00 117 ARG A CA 1
ATOM 887 C C . ARG A 1 117 ? -6.736 1.570 18.355 1.00 94.00 117 ARG A C 1
ATOM 889 O O . ARG A 1 117 ? -6.682 2.422 19.236 1.00 94.00 117 ARG A O 1
ATOM 896 N N . SER A 1 118 ? -7.631 1.608 17.373 1.00 95.19 118 SER A N 1
ATOM 897 C CA . SER A 1 118 ? -8.736 2.569 17.295 1.00 95.19 118 SER A CA 1
ATOM 898 C C . SER A 1 118 ? -10.089 1.954 17.618 1.00 95.19 118 SER A C 1
ATOM 900 O O . SER A 1 118 ? -11.037 2.705 17.787 1.00 95.19 118 SER A O 1
ATOM 902 N N . ALA A 1 119 ? -10.176 0.630 17.747 1.00 94.50 119 ALA A N 1
ATOM 903 C CA . ALA A 1 119 ? -11.382 -0.059 18.200 1.00 94.50 119 ALA A CA 1
ATOM 904 C C . ALA A 1 119 ? -11.513 -0.083 19.736 1.00 94.50 119 ALA A C 1
ATOM 906 O O . ALA A 1 119 ? -12.595 -0.317 20.262 1.00 94.50 119 ALA A O 1
ATOM 907 N N . VAL A 1 120 ? -10.416 0.163 20.462 1.00 91.00 120 VAL A N 1
ATOM 908 C CA . VAL A 1 120 ? -10.389 0.150 21.932 1.00 91.00 120 VAL A CA 1
ATOM 909 C C . VAL A 1 120 ? -11.025 1.416 22.509 1.00 91.00 120 VAL A C 1
ATOM 911 O O . VAL A 1 120 ? -10.628 2.529 22.156 1.00 91.00 120 VAL A O 1
ATOM 914 N N . VAL A 1 121 ? -11.954 1.222 23.447 1.00 87.50 121 VAL A N 1
ATOM 915 C CA . VAL A 1 121 ? -12.563 2.265 24.282 1.00 87.50 121 VAL A CA 1
ATOM 916 C C . VAL A 1 121 ? -12.450 1.870 25.770 1.00 87.50 121 VAL A C 1
ATOM 918 O O . VAL A 1 121 ? -12.667 0.697 26.079 1.00 87.50 121 VAL A O 1
ATOM 921 N N . PRO A 1 122 ? -12.092 2.788 26.697 1.00 89.75 122 PRO A N 1
ATOM 922 C CA . PRO A 1 122 ? -11.789 4.209 26.480 1.00 89.75 122 PRO A CA 1
ATOM 923 C C . PRO A 1 122 ? -10.536 4.446 25.618 1.00 89.75 122 PRO A C 1
ATOM 925 O O . PRO A 1 122 ? -9.680 3.571 25.478 1.00 89.75 122 PRO A O 1
ATOM 928 N N . GLU A 1 123 ? -10.463 5.626 24.994 1.00 90.44 123 GLU A N 1
ATOM 929 C CA . GLU A 1 123 ? -9.426 5.975 24.014 1.00 90.44 123 GLU A CA 1
ATOM 930 C C . GLU A 1 123 ? -8.007 5.866 24.593 1.00 90.44 123 GLU A C 1
ATOM 932 O O . GLU A 1 123 ? -7.707 6.352 25.682 1.00 90.44 123 GLU A O 1
ATOM 937 N N . ILE A 1 124 ? -7.094 5.287 23.807 1.00 85.88 124 ILE A N 1
ATOM 938 C CA . ILE A 1 124 ? -5.661 5.282 24.113 1.00 85.88 124 ILE A CA 1
ATOM 939 C C . ILE A 1 124 ? -5.084 6.673 23.786 1.00 85.88 124 ILE A C 1
ATOM 941 O O . ILE A 1 124 ? -5.126 7.069 22.618 1.00 85.88 124 ILE A O 1
ATOM 945 N N . PRO A 1 125 ? -4.469 7.404 24.734 1.00 86.94 125 PRO A N 1
ATOM 946 C CA . PRO A 1 125 ? -3.859 8.706 24.454 1.00 86.94 125 PRO A CA 1
ATOM 947 C C . PRO A 1 125 ? -2.774 8.639 23.369 1.00 86.94 125 PRO A C 1
ATOM 949 O O . PRO A 1 125 ? -2.146 7.595 23.166 1.00 86.94 125 PRO A O 1
ATOM 952 N N . VAL A 1 126 ? -2.552 9.745 22.644 1.00 84.62 126 VAL A N 1
ATOM 953 C CA . VAL A 1 126 ? -1.444 9.831 21.670 1.00 84.62 126 VAL A CA 1
ATOM 954 C C . VAL A 1 126 ? -0.118 9.601 22.403 1.00 84.62 126 VAL A C 1
ATOM 956 O O . VAL A 1 126 ? 0.093 10.132 23.488 1.00 84.62 126 VAL A O 1
ATOM 959 N N . GLY A 1 127 ? 0.771 8.793 21.822 1.00 82.62 127 GLY A N 1
ATOM 960 C CA . GLY A 1 127 ? 2.082 8.495 22.401 1.00 82.62 127 GLY A CA 1
ATOM 961 C C . GLY A 1 127 ? 2.675 7.178 21.889 1.00 82.62 127 GLY A C 1
ATOM 962 O O . GLY A 1 127 ? 2.227 6.649 20.869 1.00 82.62 127 GLY A O 1
ATOM 963 N N . PRO A 1 128 ? 3.649 6.576 22.595 1.00 81.25 128 PRO A N 1
ATOM 964 C CA . PRO A 1 128 ? 4.318 5.349 22.144 1.00 81.25 128 PRO A CA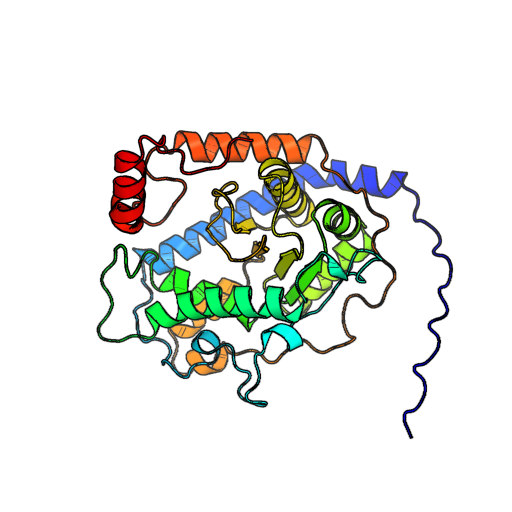 1
ATOM 965 C C . PRO A 1 128 ? 3.368 4.169 21.875 1.00 81.25 128 PRO A C 1
ATOM 967 O O . PRO A 1 128 ? 3.638 3.341 20.996 1.00 81.25 128 PRO A O 1
ATOM 970 N N . ARG A 1 129 ? 2.235 4.113 22.598 1.00 81.44 129 ARG A N 1
ATOM 971 C CA . ARG A 1 129 ? 1.168 3.108 22.429 1.00 81.44 129 ARG A CA 1
ATOM 972 C C . ARG A 1 129 ? 0.245 3.428 21.246 1.00 81.44 129 ARG A C 1
ATOM 974 O O . ARG A 1 129 ? -0.026 2.536 20.439 1.00 81.44 129 ARG A O 1
ATOM 981 N N . ARG A 1 130 ? -0.167 4.689 21.071 1.00 86.56 130 ARG A N 1
ATOM 982 C CA . ARG A 1 130 ? -0.917 5.173 19.897 1.00 86.56 130 ARG A CA 1
ATOM 983 C C . ARG A 1 130 ? -0.090 6.206 19.131 1.00 86.56 130 ARG A C 1
ATOM 985 O O . ARG A 1 130 ? -0.182 7.407 19.365 1.00 86.56 130 ARG A O 1
ATOM 992 N N . ARG A 1 131 ? 0.716 5.710 18.186 1.00 84.44 131 ARG A N 1
ATOM 993 C CA . ARG A 1 131 ? 1.666 6.535 17.417 1.00 84.44 131 ARG A CA 1
ATOM 994 C C . ARG A 1 131 ? 1.045 7.294 16.243 1.00 84.44 131 ARG A C 1
ATOM 996 O O . ARG A 1 131 ? 1.732 8.063 15.580 1.00 84.44 131 ARG A O 1
ATOM 1003 N N . MET A 1 132 ? -0.219 7.014 15.939 1.00 87.00 132 MET A N 1
ATOM 1004 C CA . MET A 1 132 ? -0.947 7.561 14.799 1.00 87.00 132 MET A CA 1
ATOM 1005 C C . MET A 1 132 ? -2.371 7.943 15.226 1.00 87.00 132 MET A C 1
ATOM 1007 O O . MET A 1 132 ? -2.959 7.213 16.031 1.00 87.00 132 MET A O 1
ATOM 1011 N N . PRO A 1 133 ? -2.944 9.027 14.673 1.00 90.19 133 PRO A N 1
ATOM 1012 C CA . PRO A 1 133 ? -4.341 9.385 14.896 1.00 90.19 133 PRO A CA 1
ATOM 1013 C C . PRO A 1 133 ? -5.279 8.256 14.460 1.00 90.19 133 PRO A C 1
ATOM 1015 O O . PRO A 1 133 ? -4.966 7.515 13.523 1.00 90.19 133 PRO A O 1
ATOM 1018 N N . HIS A 1 134 ? -6.458 8.161 15.077 1.00 93.69 134 HIS A N 1
ATOM 1019 C CA . HIS A 1 134 ? -7.448 7.125 14.750 1.00 93.69 134 HIS A CA 1
ATOM 1020 C C . HIS A 1 134 ? -7.828 7.112 13.276 1.00 93.69 134 HIS A C 1
ATOM 1022 O O . HIS A 1 134 ? -7.868 6.053 12.662 1.00 93.69 134 HIS A O 1
ATOM 1028 N N . ALA A 1 135 ? -7.987 8.287 12.672 1.00 93.31 135 ALA A N 1
ATOM 1029 C CA . ALA A 1 135 ? -8.195 8.412 11.239 1.00 93.31 135 ALA A CA 1
ATOM 1030 C C . ALA A 1 135 ? -7.151 7.664 10.397 1.00 93.31 135 ALA A C 1
ATOM 1032 O O . ALA A 1 135 ? -7.505 6.915 9.490 1.00 93.31 135 ALA A O 1
ATOM 1033 N N . ILE A 1 136 ? -5.866 7.829 10.722 1.00 92.75 136 ILE A N 1
ATOM 1034 C CA . ILE A 1 136 ? -4.780 7.153 10.010 1.00 92.75 136 ILE A CA 1
ATOM 1035 C C . ILE A 1 136 ? -4.836 5.650 10.270 1.00 92.75 136 ILE A C 1
ATOM 1037 O O . ILE A 1 136 ? -4.658 4.871 9.341 1.00 92.75 136 ILE A O 1
ATOM 1041 N N . ASN A 1 137 ? -5.130 5.221 11.498 1.00 94.50 137 ASN A N 1
ATOM 1042 C CA . ASN A 1 137 ? -5.329 3.805 11.801 1.00 94.50 137 ASN A CA 1
ATOM 1043 C C . ASN A 1 137 ? -6.480 3.210 10.971 1.00 94.50 137 ASN A C 1
ATOM 1045 O O . ASN A 1 137 ? -6.274 2.184 10.338 1.00 94.50 137 ASN A O 1
ATOM 1049 N N . TYR A 1 138 ? -7.638 3.870 10.865 1.00 96.88 138 TYR A N 1
ATOM 1050 C CA . TYR A 1 138 ? -8.754 3.395 10.035 1.00 96.88 138 TYR A CA 1
ATOM 1051 C C . TYR A 1 138 ? -8.412 3.332 8.541 1.00 96.88 138 TYR A C 1
ATOM 1053 O O . TYR A 1 138 ? -8.848 2.408 7.858 1.00 96.88 138 TYR A O 1
ATOM 1061 N N . MET A 1 139 ? -7.570 4.238 8.024 1.00 95.81 139 MET A N 1
ATOM 1062 C CA . MET A 1 139 ? -7.073 4.141 6.641 1.00 95.81 139 MET A CA 1
ATOM 1063 C C . MET A 1 139 ? -6.345 2.815 6.367 1.00 95.81 139 MET A C 1
ATOM 1065 O O . MET A 1 139 ? -6.358 2.340 5.229 1.00 95.81 139 MET A O 1
ATOM 1069 N N . HIS A 1 140 ? -5.749 2.179 7.383 1.00 96.00 140 HIS A N 1
ATOM 1070 C CA . HIS A 1 140 ? -5.110 0.873 7.209 1.00 96.00 140 HIS A CA 1
ATOM 1071 C C . HIS A 1 140 ? -6.131 -0.218 6.870 1.00 96.00 140 HIS A C 1
ATOM 1073 O O . HIS A 1 140 ? -5.799 -1.076 6.056 1.00 96.00 140 HIS A O 1
ATOM 1079 N N . GLY A 1 141 ? -7.374 -0.130 7.363 1.00 96.19 141 GLY A N 1
ATOM 1080 C CA . GLY A 1 141 ? -8.458 -1.059 7.017 1.00 96.19 141 GLY A CA 1
ATOM 1081 C C . GLY A 1 141 ? -8.668 -1.151 5.507 1.00 96.19 141 GLY A C 1
ATOM 1082 O O . GLY A 1 141 ? -8.660 -2.233 4.924 1.00 96.19 141 GLY A O 1
ATOM 1083 N N . THR A 1 142 ? -8.680 -0.002 4.830 1.00 95.44 142 THR A N 1
ATOM 1084 C CA . THR A 1 142 ? -8.756 0.046 3.359 1.00 95.44 142 THR A CA 1
ATOM 1085 C C . THR A 1 142 ? -7.499 -0.496 2.667 1.00 95.44 142 THR A C 1
ATOM 1087 O O . THR A 1 142 ? -7.580 -1.038 1.568 1.00 95.44 142 THR A O 1
ATOM 1090 N N . SER A 1 143 ? -6.335 -0.377 3.314 1.00 93.44 143 SER A N 1
ATOM 1091 C CA . SER A 1 143 ? -5.038 -0.777 2.759 1.00 93.44 143 SER A CA 1
ATOM 1092 C C . SER A 1 143 ? -4.754 -2.275 2.879 1.00 93.44 143 SER A C 1
ATOM 1094 O O . SER A 1 143 ? -3.966 -2.783 2.087 1.00 93.44 143 SER A O 1
ATOM 1096 N N . HIS A 1 144 ? -5.350 -2.980 3.848 1.00 95.75 144 HIS A N 1
ATOM 1097 C CA . HIS A 1 144 ? -5.169 -4.429 4.006 1.00 95.75 144 HIS A CA 1
ATOM 1098 C C . HIS A 1 144 ? -6.418 -5.234 3.665 1.00 95.75 144 HIS A C 1
ATOM 1100 O O . HIS A 1 144 ? -6.301 -6.269 3.024 1.00 95.75 144 HIS A O 1
ATOM 1106 N N . TYR A 1 145 ? -7.599 -4.797 4.108 1.00 97.50 145 TYR A N 1
ATOM 1107 C CA . TYR A 1 145 ? -8.823 -5.582 3.967 1.00 97.50 145 TYR A CA 1
ATOM 1108 C C . TYR A 1 145 ? -9.451 -5.378 2.594 1.00 97.50 145 TYR A C 1
ATOM 1110 O O . TYR A 1 145 ? -9.866 -6.330 1.949 1.00 97.50 145 TYR A O 1
ATOM 1118 N N . ASN A 1 146 ? -9.507 -4.127 2.132 1.00 97.12 146 ASN A N 1
ATOM 1119 C CA . ASN A 1 146 ? -10.163 -3.797 0.868 1.00 97.12 146 ASN A CA 1
ATOM 1120 C C . ASN A 1 146 ? -9.196 -3.782 -0.324 1.00 97.12 146 ASN A C 1
ATOM 1122 O O . ASN A 1 146 ? -9.670 -3.637 -1.445 1.00 97.12 146 ASN A O 1
ATOM 1126 N N . SER A 1 147 ? -7.879 -3.871 -0.133 1.00 97.12 147 SER A N 1
ATOM 1127 C CA . SER A 1 147 ? -6.907 -3.660 -1.212 1.00 97.12 147 SER A CA 1
ATOM 1128 C C . SER A 1 147 ? -6.802 -4.844 -2.174 1.00 97.12 147 SER A C 1
ATOM 1130 O O . SER A 1 147 ? -7.056 -5.986 -1.808 1.00 97.12 147 SER A O 1
ATOM 1132 N N . GLY A 1 148 ? -6.403 -4.565 -3.417 1.00 98.12 148 GLY A N 1
ATOM 1133 C CA . GLY A 1 148 ? -5.873 -5.595 -4.311 1.00 98.12 148 GLY A CA 1
ATOM 1134 C C . GLY A 1 148 ? -4.404 -5.844 -3.997 1.00 98.12 148 GLY A C 1
ATOM 1135 O O . GLY A 1 148 ? -3.614 -4.893 -3.976 1.00 98.12 148 GLY A O 1
ATOM 1136 N N . ILE A 1 149 ? -4.041 -7.103 -3.757 1.00 98.50 149 ILE A N 1
ATOM 1137 C CA . ILE A 1 149 ? -2.691 -7.490 -3.345 1.00 98.50 149 ILE A CA 1
ATOM 1138 C C . ILE A 1 149 ? -1.912 -8.051 -4.533 1.00 98.50 149 ILE A C 1
ATOM 1140 O O . ILE A 1 149 ? -2.377 -8.939 -5.248 1.00 98.50 149 ILE A O 1
ATOM 1144 N N . PHE A 1 150 ? -0.703 -7.530 -4.714 1.00 98.62 150 PHE A N 1
ATOM 1145 C CA . PHE A 1 150 ? 0.252 -7.959 -5.724 1.00 98.62 150 PHE A CA 1
ATOM 1146 C C . PHE A 1 150 ? 1.485 -8.515 -5.027 1.00 98.62 150 PHE A C 1
ATOM 1148 O O . PHE A 1 150 ? 2.023 -7.852 -4.143 1.00 98.62 150 PHE A O 1
ATOM 1155 N N . VAL A 1 151 ? 1.955 -9.691 -5.433 1.00 98.44 151 VAL A N 1
ATOM 1156 C CA . VAL A 1 151 ? 3.134 -10.327 -4.828 1.00 98.44 151 VAL A CA 1
ATOM 1157 C C . VAL A 1 151 ? 4.236 -10.496 -5.866 1.00 98.44 151 VAL A C 1
ATOM 1159 O O . VAL A 1 151 ? 4.031 -11.123 -6.905 1.00 98.44 151 VAL A O 1
ATOM 1162 N N . PHE A 1 152 ? 5.408 -9.947 -5.560 1.00 98.19 152 PHE A N 1
ATOM 1163 C CA . PHE A 1 152 ? 6.619 -10.043 -6.372 1.00 98.19 152 PHE A CA 1
ATOM 1164 C C . PHE A 1 152 ? 7.766 -10.616 -5.545 1.00 98.19 152 PHE A C 1
ATOM 1166 O O . PHE A 1 152 ? 7.765 -10.537 -4.315 1.00 98.19 152 PHE A O 1
ATOM 1173 N N . THR A 1 153 ? 8.778 -11.162 -6.208 1.00 96.56 153 THR A N 1
ATOM 1174 C CA . THR A 1 153 ? 10.001 -11.603 -5.534 1.00 96.56 153 THR A CA 1
ATOM 1175 C C . THR A 1 153 ? 10.826 -10.400 -5.086 1.00 96.56 153 THR A C 1
ATOM 1177 O O . THR A 1 153 ? 11.093 -10.253 -3.892 1.00 96.56 153 THR A O 1
ATOM 1180 N N . ASP A 1 154 ? 11.146 -9.497 -6.015 1.00 95.94 154 ASP A N 1
ATOM 1181 C CA . ASP A 1 154 ? 12.012 -8.340 -5.787 1.00 95.94 154 ASP A CA 1
ATOM 1182 C C . ASP A 1 154 ? 11.567 -7.093 -6.582 1.00 95.94 154 ASP A C 1
ATOM 1184 O O . ASP A 1 154 ? 10.567 -7.094 -7.311 1.00 95.94 154 ASP A O 1
ATOM 1188 N N . PHE A 1 155 ? 12.309 -5.989 -6.439 1.00 97.31 155 PHE A N 1
ATOM 1189 C CA . PHE A 1 155 ? 12.004 -4.750 -7.162 1.00 97.31 155 PHE A CA 1
ATOM 1190 C C . PHE A 1 155 ? 12.273 -4.849 -8.662 1.00 97.31 155 PHE A C 1
ATOM 1192 O O . PHE A 1 155 ? 11.543 -4.237 -9.439 1.00 97.31 155 PHE A O 1
ATOM 1199 N N . ARG A 1 156 ? 13.306 -5.588 -9.083 1.00 96.25 156 ARG A N 1
ATOM 1200 C CA . ARG A 1 156 ? 13.710 -5.716 -10.492 1.00 96.25 156 ARG A CA 1
ATOM 1201 C C . ARG A 1 156 ? 12.606 -6.386 -11.309 1.00 96.25 156 ARG A C 1
ATOM 1203 O O . ARG A 1 156 ? 12.273 -5.947 -12.415 1.00 96.25 156 ARG A O 1
ATOM 1210 N N . GLU A 1 157 ? 12.018 -7.428 -10.744 1.00 96.12 157 GLU A N 1
ATOM 1211 C CA . GLU A 1 157 ? 10.854 -8.110 -11.274 1.00 96.12 157 GLU A CA 1
ATOM 1212 C C . GLU A 1 157 ? 9.658 -7.157 -11.317 1.00 96.12 157 GLU A C 1
ATOM 1214 O O . GLU A 1 157 ? 9.113 -6.916 -12.394 1.00 96.12 157 GLU A O 1
ATOM 1219 N N . ALA A 1 158 ? 9.299 -6.525 -10.195 1.00 98.00 158 ALA A N 1
ATOM 1220 C CA . ALA A 1 158 ? 8.160 -5.608 -10.158 1.00 98.00 158 ALA A CA 1
ATOM 1221 C C . ALA A 1 158 ? 8.295 -4.444 -11.155 1.00 98.00 158 ALA A C 1
ATOM 1223 O O . ALA A 1 158 ? 7.312 -4.081 -11.801 1.00 98.00 158 ALA A O 1
ATOM 1224 N N . PHE A 1 159 ? 9.499 -3.894 -11.353 1.00 98.12 159 PHE A N 1
ATOM 1225 C CA . PHE A 1 159 ? 9.778 -2.934 -12.424 1.00 98.12 159 PHE A CA 1
ATOM 1226 C C . PHE A 1 159 ? 9.354 -3.490 -13.786 1.00 98.12 159 PHE A C 1
ATOM 1228 O O . PHE A 1 159 ? 8.600 -2.837 -14.508 1.00 98.12 159 PHE A O 1
ATOM 1235 N N . SER A 1 160 ? 9.774 -4.709 -14.121 1.00 97.25 160 SER A N 1
ATOM 1236 C CA . SER A 1 160 ? 9.490 -5.337 -15.418 1.00 97.25 160 SER A CA 1
ATOM 1237 C C . SER A 1 160 ? 7.987 -5.503 -15.672 1.00 97.25 160 SER A C 1
ATOM 1239 O O . SER A 1 160 ? 7.537 -5.354 -16.807 1.00 97.25 160 SER A O 1
ATOM 1241 N N . TYR A 1 161 ? 7.189 -5.725 -14.624 1.00 98.06 161 TYR A N 1
ATOM 1242 C CA . TYR A 1 161 ? 5.729 -5.789 -14.730 1.00 98.06 161 TYR A CA 1
ATOM 1243 C C . TYR A 1 161 ? 5.078 -4.407 -14.776 1.00 98.06 161 TYR A C 1
ATOM 1245 O O . TYR A 1 161 ? 4.403 -4.090 -15.749 1.00 98.06 161 TYR A O 1
ATOM 1253 N N . PHE A 1 162 ? 5.301 -3.538 -13.788 1.00 97.94 162 PHE A N 1
ATOM 1254 C CA . PHE A 1 162 ? 4.625 -2.232 -13.728 1.00 97.94 162 PHE A CA 1
ATOM 1255 C C . PHE A 1 162 ? 4.964 -1.311 -14.899 1.00 97.94 162 PHE A C 1
ATOM 1257 O O . PHE A 1 162 ? 4.184 -0.423 -15.249 1.00 97.94 162 PHE A O 1
ATOM 1264 N N . THR A 1 163 ? 6.120 -1.521 -15.519 1.00 96.88 163 THR A N 1
ATOM 1265 C CA . THR A 1 163 ? 6.548 -0.750 -16.680 1.00 96.88 163 THR A CA 1
ATOM 1266 C C . THR A 1 163 ? 6.116 -1.351 -18.016 1.00 96.88 163 THR A C 1
ATOM 1268 O O . THR A 1 163 ? 6.259 -0.673 -19.036 1.00 96.88 163 THR A O 1
ATOM 1271 N N . ASP A 1 164 ? 5.549 -2.563 -18.028 1.00 96.12 164 ASP A N 1
ATOM 1272 C CA . ASP A 1 164 ? 4.837 -3.113 -19.183 1.00 96.12 164 ASP A CA 1
ATOM 1273 C C . ASP A 1 164 ? 3.518 -2.332 -19.365 1.00 96.12 164 ASP A C 1
ATOM 1275 O O . ASP A 1 164 ? 2.671 -2.323 -18.462 1.00 96.12 164 ASP A O 1
ATOM 1279 N N . PRO A 1 165 ? 3.294 -1.669 -20.517 1.00 94.81 165 PRO A N 1
ATOM 1280 C CA . PRO A 1 165 ? 2.072 -0.909 -20.760 1.00 94.81 165 PRO A CA 1
ATOM 1281 C C . PRO A 1 165 ? 0.783 -1.725 -20.600 1.00 94.81 165 PRO A C 1
ATOM 1283 O O . PRO A 1 165 ? -0.221 -1.159 -20.169 1.00 94.81 165 PRO A O 1
ATOM 1286 N N . ARG A 1 166 ? 0.809 -3.030 -20.912 1.00 95.88 166 ARG A N 1
ATOM 1287 C CA . ARG A 1 166 ? -0.357 -3.925 -20.810 1.00 95.88 166 ARG A CA 1
ATOM 1288 C C . ARG A 1 166 ? -0.715 -4.191 -19.354 1.00 95.88 166 ARG A C 1
ATOM 1290 O O . ARG A 1 166 ? -1.873 -4.067 -18.972 1.00 95.88 166 ARG A O 1
ATOM 1297 N N . PHE A 1 167 ? 0.291 -4.469 -18.527 1.00 97.75 167 PHE A N 1
ATOM 1298 C CA . PHE A 1 167 ? 0.097 -4.663 -17.091 1.00 97.75 167 PHE A CA 1
ATOM 1299 C C . PHE A 1 167 ? -0.368 -3.370 -16.420 1.00 97.75 167 PHE A C 1
ATOM 1301 O O . PHE A 1 167 ? -1.307 -3.365 -15.631 1.00 97.75 167 PHE A O 1
ATOM 1308 N N . ARG A 1 168 ? 0.238 -2.235 -16.787 1.00 96.56 168 ARG A N 1
ATOM 1309 C CA . ARG A 1 168 ? -0.174 -0.918 -16.291 1.00 96.56 168 ARG A CA 1
ATOM 1310 C C . ARG A 1 168 ? -1.633 -0.605 -16.630 1.00 96.56 168 ARG A C 1
ATOM 1312 O O . ARG A 1 168 ? -2.345 -0.075 -15.779 1.00 96.56 168 ARG A O 1
ATOM 1319 N N . ALA A 1 169 ? -2.072 -0.909 -17.852 1.00 96.44 169 ALA A N 1
ATOM 1320 C CA . ALA A 1 169 ? -3.465 -0.731 -18.254 1.00 96.44 169 ALA A CA 1
ATOM 1321 C C . ALA A 1 169 ? -4.413 -1.581 -17.393 1.00 96.44 169 ALA A C 1
ATOM 1323 O O . ALA A 1 169 ? -5.435 -1.069 -16.941 1.00 96.44 169 ALA A O 1
ATOM 1324 N N . GLU A 1 170 ? -4.032 -2.821 -17.080 1.00 98.00 170 GLU A N 1
ATOM 1325 C CA . GLU A 1 170 ? -4.798 -3.700 -16.188 1.00 98.00 170 GLU A CA 1
ATOM 1326 C C . GLU A 1 170 ? -4.853 -3.191 -14.744 1.00 98.00 170 GLU A C 1
ATOM 1328 O O . GLU A 1 170 ? -5.920 -3.214 -14.138 1.00 98.00 170 GLU A O 1
ATOM 1333 N N . VAL A 1 171 ? -3.762 -2.634 -14.205 1.00 98.06 171 VAL A N 1
ATOM 1334 C CA . VAL A 1 171 ? -3.785 -1.973 -12.885 1.00 98.06 171 VAL A CA 1
ATOM 1335 C C . VAL A 1 171 ? -4.770 -0.803 -12.882 1.00 98.06 171 VAL A C 1
ATOM 1337 O O . VAL A 1 171 ? -5.559 -0.656 -11.949 1.00 98.06 171 VAL A O 1
ATOM 1340 N N . VAL A 1 172 ? -4.772 0.020 -13.934 1.00 97.25 172 VAL A N 1
ATOM 1341 C CA . VAL A 1 172 ? -5.733 1.126 -14.060 1.00 97.25 172 VAL A CA 1
ATOM 1342 C C . VAL A 1 172 ? -7.166 0.606 -14.191 1.00 97.25 172 VAL A C 1
ATOM 1344 O O . VAL A 1 172 ? -8.062 1.169 -13.560 1.00 97.25 172 VAL A O 1
ATOM 1347 N N . ARG A 1 173 ? -7.396 -0.462 -14.966 1.00 97.81 173 ARG A N 1
ATOM 1348 C CA . ARG A 1 173 ? -8.712 -1.105 -15.101 1.00 97.81 173 ARG A CA 1
ATOM 1349 C C . ARG A 1 173 ? -9.211 -1.618 -13.753 1.00 97.81 173 ARG A C 1
ATOM 1351 O O . ARG A 1 173 ? -10.316 -1.254 -13.360 1.00 97.81 173 ARG A O 1
ATOM 1358 N N . PHE A 1 174 ? -8.377 -2.369 -13.032 1.00 98.19 174 PHE A N 1
ATOM 1359 C CA . PHE A 1 174 ? -8.657 -2.871 -11.687 1.00 98.19 174 PHE A CA 1
ATOM 1360 C C . PHE A 1 174 ? -9.051 -1.734 -10.742 1.00 98.19 174 PHE A C 1
ATOM 1362 O O . PHE A 1 174 ? -10.141 -1.746 -10.183 1.00 98.19 174 PHE A O 1
ATOM 1369 N N . VAL A 1 175 ? -8.220 -0.693 -10.618 1.00 97.38 175 VAL A N 1
ATOM 1370 C CA . VAL A 1 175 ? -8.500 0.425 -9.701 1.00 97.38 175 VAL A CA 1
ATOM 1371 C C . VAL A 1 175 ? -9.788 1.162 -10.073 1.00 97.38 175 VAL A C 1
ATOM 1373 O O . VAL A 1 175 ? -10.523 1.587 -9.184 1.00 97.38 175 VAL A O 1
ATOM 1376 N N . ARG A 1 176 ? -10.090 1.324 -11.366 1.00 96.81 176 ARG A N 1
ATOM 1377 C CA . ARG A 1 176 ? -11.322 1.992 -11.817 1.00 96.81 176 ARG A CA 1
ATOM 1378 C C . ARG A 1 176 ? -12.577 1.170 -11.527 1.00 96.81 176 ARG A C 1
ATOM 1380 O O . ARG A 1 176 ? -13.558 1.747 -11.060 1.00 96.81 176 ARG A O 1
ATOM 1387 N N . ALA A 1 177 ? -12.538 -0.131 -11.807 1.00 97.56 177 ALA A N 1
ATOM 1388 C CA . ALA A 1 177 ? -13.665 -1.039 -11.612 1.00 97.56 177 ALA A CA 1
ATOM 1389 C C . ALA A 1 177 ? -13.900 -1.304 -10.122 1.00 97.56 177 ALA A C 1
ATOM 1391 O O . ALA A 1 177 ? -14.974 -1.031 -9.588 1.00 97.56 177 ALA A O 1
ATOM 1392 N N . GLU A 1 178 ? -12.853 -1.731 -9.421 1.00 97.38 178 GLU A N 1
ATOM 1393 C CA . GLU A 1 178 ? -12.945 -2.094 -8.017 1.00 97.38 178 GLU A CA 1
ATOM 1394 C C . GLU A 1 178 ? -12.986 -0.882 -7.098 1.00 97.38 178 GLU A C 1
ATOM 1396 O O . GLU A 1 178 ? -13.532 -0.977 -6.005 1.00 97.38 178 GLU A O 1
ATOM 1401 N N . ARG A 1 179 ? -12.416 0.268 -7.475 1.00 96.75 179 ARG A N 1
ATOM 1402 C CA . ARG A 1 179 ? -12.254 1.423 -6.569 1.00 96.75 179 ARG A CA 1
ATOM 1403 C C . ARG A 1 179 ? -11.574 1.016 -5.256 1.00 96.75 179 ARG A C 1
ATOM 1405 O O . ARG A 1 179 ? -12.079 1.306 -4.171 1.00 96.75 179 ARG A O 1
ATOM 1412 N N . ARG A 1 180 ? -10.483 0.256 -5.364 1.00 96.44 180 ARG A N 1
ATOM 1413 C CA . ARG A 1 180 ? -9.673 -0.258 -4.249 1.00 96.44 180 ARG A CA 1
ATOM 1414 C C . ARG A 1 180 ? -8.281 0.355 -4.285 1.00 96.44 180 ARG A C 1
ATOM 1416 O O . ARG A 1 180 ? -7.803 0.772 -5.339 1.00 96.44 180 ARG A O 1
ATOM 1423 N N . GLU A 1 181 ? -7.638 0.379 -3.124 1.00 97.12 181 GLU A N 1
ATOM 1424 C CA . GLU A 1 181 ? -6.204 0.638 -3.032 1.00 97.12 181 GLU A CA 1
ATOM 1425 C C . GLU A 1 181 ? -5.400 -0.569 -3.535 1.00 97.12 181 GLU A C 1
ATOM 1427 O O . GLU A 1 181 ? -5.921 -1.684 -3.616 1.00 97.12 181 GLU A O 1
ATOM 1432 N N . VAL A 1 182 ? -4.127 -0.352 -3.864 1.00 98.06 182 VAL A N 1
ATOM 1433 C CA . VAL A 1 182 ? -3.224 -1.415 -4.323 1.00 98.06 182 VAL A CA 1
ATOM 1434 C C . VAL A 1 182 ? -2.084 -1.590 -3.325 1.00 98.06 182 VAL A C 1
ATOM 1436 O O . VAL A 1 182 ? -1.370 -0.637 -3.002 1.00 98.06 182 VAL A O 1
ATOM 1439 N N . LEU A 1 183 ? -1.910 -2.822 -2.849 1.00 98.38 183 LEU A N 1
ATOM 1440 C CA . LEU A 1 183 ? -0.837 -3.222 -1.947 1.00 98.38 183 LEU A CA 1
ATOM 1441 C C . LEU A 1 183 ? 0.137 -4.131 -2.698 1.00 98.38 183 LEU A C 1
ATOM 1443 O O . LEU A 1 183 ? -0.208 -5.243 -3.084 1.00 98.38 183 LEU A O 1
ATOM 1447 N N . VAL A 1 184 ? 1.362 -3.658 -2.903 1.00 98.62 184 VAL A N 1
ATOM 1448 C CA . VAL A 1 184 ? 2.430 -4.421 -3.555 1.00 98.62 184 VAL A CA 1
ATOM 1449 C C . VAL A 1 184 ? 3.360 -4.969 -2.486 1.00 98.62 184 VAL A C 1
ATOM 1451 O O . VAL A 1 184 ? 3.921 -4.188 -1.724 1.00 98.62 184 VAL A O 1
ATOM 1454 N N . LEU A 1 185 ? 3.536 -6.283 -2.430 1.00 98.56 185 LEU A N 1
ATOM 1455 C CA . LEU A 1 185 ? 4.349 -6.993 -1.447 1.00 98.56 185 LEU A CA 1
ATOM 1456 C C . LEU A 1 185 ? 5.541 -7.674 -2.115 1.00 98.56 185 LEU A C 1
ATOM 1458 O O . LEU A 1 185 ? 5.441 -8.155 -3.244 1.00 98.56 185 LEU A O 1
ATOM 1462 N N . PHE A 1 186 ? 6.649 -7.741 -1.382 1.00 98.19 186 PHE A N 1
ATOM 1463 C CA . PHE A 1 186 ? 7.894 -8.339 -1.852 1.00 98.19 186 PHE A CA 1
ATOM 1464 C C . PHE A 1 186 ? 8.324 -9.494 -0.954 1.00 98.19 186 PHE A C 1
ATOM 1466 O O . PHE A 1 186 ? 8.376 -9.347 0.271 1.00 98.19 186 PHE A O 1
ATOM 1473 N N . ARG A 1 187 ? 8.670 -10.631 -1.566 1.00 97.50 187 ARG A N 1
ATOM 1474 C CA . ARG A 1 187 ? 9.200 -11.807 -0.860 1.00 97.50 187 ARG A CA 1
ATOM 1475 C C . ARG A 1 187 ? 10.591 -11.530 -0.291 1.00 97.50 187 ARG A C 1
ATOM 1477 O O . ARG A 1 187 ? 10.889 -11.924 0.838 1.00 97.50 187 ARG A O 1
ATOM 1484 N N . GLN A 1 188 ? 11.428 -10.814 -1.044 1.00 94.62 188 GLN A N 1
ATOM 1485 C CA . GLN A 1 188 ? 12.768 -10.439 -0.616 1.00 94.62 188 GLN A CA 1
ATOM 1486 C C . GLN A 1 188 ? 12.710 -9.438 0.544 1.00 94.62 188 GLN A C 1
ATOM 1488 O O . GLN A 1 188 ? 12.373 -8.261 0.394 1.00 94.62 188 GLN A O 1
ATOM 1493 N N . ARG A 1 189 ? 13.089 -9.916 1.730 1.00 93.44 189 ARG A N 1
ATOM 1494 C CA . ARG A 1 189 ? 13.154 -9.099 2.946 1.00 93.44 189 ARG A CA 1
ATOM 1495 C C . ARG A 1 189 ? 14.392 -8.201 2.978 1.00 93.44 189 ARG A C 1
ATOM 1497 O O . ARG A 1 189 ? 14.333 -7.077 3.475 1.00 93.44 189 ARG A O 1
ATOM 1504 N N . GLU A 1 190 ? 15.493 -8.689 2.415 1.00 92.75 190 GLU A N 1
ATOM 1505 C CA . GLU A 1 190 ? 16.768 -7.986 2.349 1.00 92.75 190 GLU A CA 1
ATOM 1506 C C . GLU A 1 190 ? 16.908 -7.207 1.045 1.00 92.75 190 GLU A C 1
ATOM 1508 O O . GLU A 1 190 ? 17.246 -7.770 0.014 1.00 92.75 190 GLU A O 1
ATOM 1513 N N . TYR A 1 191 ? 16.678 -5.895 1.086 1.00 93.12 191 TYR A N 1
ATOM 1514 C CA . TYR A 1 191 ? 16.738 -5.040 -0.101 1.00 93.12 191 TYR A CA 1
ATOM 1515 C C . TYR A 1 191 ? 17.585 -3.781 0.110 1.00 93.12 191 TYR A C 1
ATOM 1517 O O . TYR A 1 191 ? 17.906 -3.403 1.240 1.00 93.12 191 TYR A O 1
ATOM 1525 N N . SER A 1 192 ? 17.922 -3.106 -0.991 1.00 94.25 192 SER A N 1
ATOM 1526 C CA . SER A 1 192 ? 18.534 -1.775 -0.977 1.00 94.25 192 SER A CA 1
ATOM 1527 C C . SER A 1 192 ? 17.462 -0.694 -0.766 1.00 94.25 192 SER A C 1
ATOM 1529 O O . SER A 1 192 ? 16.544 -0.594 -1.589 1.00 94.25 192 SER A O 1
ATOM 1531 N N . PRO A 1 193 ? 17.552 0.147 0.287 1.00 93.62 193 PRO A N 1
ATOM 1532 C CA . PRO A 1 193 ? 16.637 1.275 0.485 1.00 93.62 193 PRO A CA 1
ATOM 1533 C C . PRO A 1 193 ? 16.563 2.217 -0.720 1.00 93.62 193 PRO A C 1
ATOM 1535 O O . PRO A 1 193 ? 15.493 2.735 -1.041 1.00 93.62 193 PRO A O 1
ATOM 1538 N N . ARG A 1 194 ? 17.692 2.391 -1.417 1.00 95.19 194 ARG A N 1
ATOM 1539 C CA . ARG A 1 194 ? 17.791 3.205 -2.628 1.00 95.19 194 ARG A CA 1
ATOM 1540 C C . ARG A 1 194 ? 16.966 2.628 -3.772 1.00 95.19 194 ARG A C 1
ATOM 1542 O O . ARG A 1 194 ? 16.162 3.346 -4.360 1.00 95.19 194 ARG A O 1
ATOM 1549 N N . GLU A 1 195 ? 17.109 1.331 -4.040 1.00 96.69 195 GLU A N 1
ATOM 1550 C CA . GLU A 1 195 ? 16.325 0.663 -5.087 1.00 96.69 195 GLU A CA 1
ATOM 1551 C C . GLU A 1 195 ? 14.828 0.675 -4.758 1.00 96.69 195 GLU A C 1
ATOM 1553 O O . GLU A 1 195 ? 13.999 0.889 -5.643 1.00 96.69 195 GLU A O 1
ATOM 1558 N N . PHE A 1 196 ? 14.469 0.561 -3.475 1.00 97.38 196 PHE A N 1
ATOM 1559 C CA . PHE A 1 196 ? 13.074 0.682 -3.064 1.00 97.38 196 PHE A CA 1
ATOM 1560 C C . PHE A 1 196 ? 12.523 2.095 -3.312 1.00 97.38 196 PHE A C 1
ATOM 1562 O O . PHE A 1 196 ? 11.423 2.259 -3.846 1.00 97.38 196 PHE A O 1
ATOM 1569 N N . ALA A 1 197 ? 13.293 3.135 -2.975 1.00 96.88 197 ALA A N 1
ATOM 1570 C CA . ALA A 1 197 ? 12.910 4.519 -3.245 1.00 96.88 197 ALA A CA 1
ATOM 1571 C C . ALA A 1 197 ? 12.725 4.771 -4.749 1.00 96.88 197 ALA A C 1
ATOM 1573 O O . ALA A 1 197 ? 11.763 5.430 -5.150 1.00 96.88 197 ALA A O 1
ATOM 1574 N N . TYR A 1 198 ? 13.603 4.211 -5.583 1.00 98.00 198 TYR A N 1
ATOM 1575 C CA . TYR A 1 198 ? 13.479 4.281 -7.036 1.00 98.00 198 TYR A CA 1
ATOM 1576 C C . TYR A 1 198 ? 12.215 3.589 -7.543 1.00 98.00 198 TYR A C 1
ATOM 1578 O O . TYR A 1 198 ? 11.486 4.180 -8.340 1.00 98.00 198 TYR A O 1
ATOM 1586 N N . PHE A 1 199 ? 11.906 2.390 -7.050 1.00 98.19 199 PHE A N 1
ATOM 1587 C CA . PHE A 1 199 ? 10.688 1.670 -7.421 1.00 98.19 199 PHE A CA 1
ATOM 1588 C C . PHE A 1 199 ? 9.418 2.448 -7.047 1.00 98.19 199 PHE A C 1
ATOM 1590 O O . PHE A 1 199 ? 8.519 2.639 -7.866 1.00 98.19 199 PHE A O 1
ATOM 1597 N N . VAL A 1 200 ? 9.366 2.994 -5.834 1.00 96.94 200 VAL A N 1
ATOM 1598 C CA . VAL A 1 200 ? 8.231 3.803 -5.360 1.00 96.94 200 VAL A CA 1
ATOM 1599 C C . VAL A 1 200 ? 8.050 5.060 -6.211 1.00 96.94 200 VAL A C 1
ATOM 1601 O O . VAL A 1 200 ? 6.925 5.425 -6.561 1.00 96.94 200 VAL A O 1
ATOM 1604 N N . CYS A 1 201 ? 9.145 5.719 -6.588 1.00 96.25 201 CYS A N 1
ATOM 1605 C CA . CYS A 1 201 ? 9.103 6.863 -7.492 1.00 96.25 201 CYS A CA 1
ATOM 1606 C C . CYS A 1 201 ? 8.722 6.471 -8.925 1.00 96.25 201 CYS A C 1
ATOM 1608 O O . CYS A 1 201 ? 7.999 7.223 -9.573 1.00 96.25 201 CYS A O 1
ATOM 1610 N N . CYS A 1 202 ? 9.097 5.284 -9.396 1.00 97.06 202 CYS A N 1
ATOM 1611 C CA . CYS A 1 202 ? 8.615 4.745 -10.664 1.00 97.06 202 CYS A CA 1
ATOM 1612 C C . CYS A 1 202 ? 7.089 4.619 -10.678 1.00 97.06 202 CYS A C 1
ATOM 1614 O O . CYS A 1 202 ? 6.444 5.209 -11.546 1.00 97.06 202 CYS A O 1
ATOM 1616 N N . LEU A 1 203 ? 6.486 3.984 -9.667 1.00 97.25 203 LEU A N 1
ATOM 1617 C CA . LEU A 1 203 ? 5.023 3.885 -9.559 1.00 97.25 203 LEU A CA 1
ATOM 1618 C C . LEU A 1 203 ? 4.345 5.263 -9.597 1.00 97.25 203 LEU A C 1
ATOM 1620 O O . LEU A 1 203 ? 3.355 5.460 -10.303 1.00 97.25 203 LEU A O 1
ATOM 1624 N N . ARG A 1 204 ? 4.925 6.246 -8.904 1.00 94.50 204 ARG A N 1
ATOM 1625 C CA . ARG A 1 204 ? 4.456 7.641 -8.896 1.00 94.50 204 ARG A CA 1
ATOM 1626 C C . ARG A 1 204 ? 4.498 8.289 -10.283 1.00 94.50 204 ARG A C 1
ATOM 1628 O O . ARG A 1 204 ? 3.547 8.971 -10.656 1.00 94.50 204 ARG A O 1
ATOM 1635 N N . THR A 1 205 ? 5.548 8.040 -11.067 1.00 94.25 205 THR A N 1
ATOM 1636 C CA . THR A 1 205 ? 5.630 8.535 -12.454 1.00 94.25 205 THR A CA 1
ATOM 1637 C C . THR A 1 205 ? 4.703 7.801 -13.421 1.00 94.25 205 THR A C 1
ATOM 1639 O O . THR A 1 205 ? 4.362 8.367 -14.459 1.00 94.25 205 THR A O 1
ATOM 1642 N N . LEU A 1 206 ? 4.282 6.568 -13.112 1.00 94.75 206 LEU A N 1
ATOM 1643 C CA . LEU A 1 206 ? 3.433 5.749 -13.983 1.00 94.75 206 LEU A CA 1
ATOM 1644 C C . LEU A 1 206 ? 1.934 5.962 -13.750 1.00 94.75 206 LEU A C 1
ATOM 1646 O O . LEU A 1 206 ? 1.188 6.027 -14.725 1.00 94.75 206 LEU A O 1
ATOM 1650 N N . PHE A 1 207 ? 1.498 6.071 -12.492 1.00 93.25 207 PHE A N 1
ATOM 1651 C CA . PHE A 1 207 ? 0.077 6.046 -12.121 1.00 93.25 207 PHE A CA 1
ATOM 1652 C C . PHE A 1 207 ? -0.480 7.381 -11.617 1.00 93.25 207 PHE A C 1
ATOM 1654 O O . PHE A 1 207 ? -1.681 7.489 -11.396 1.00 93.25 207 PHE A O 1
ATOM 1661 N N . ALA A 1 208 ? 0.371 8.395 -11.420 1.00 86.31 208 ALA A N 1
ATOM 1662 C CA . ALA A 1 208 ? -0.016 9.695 -10.860 1.00 86.31 208 ALA A CA 1
ATOM 1663 C C . ALA A 1 208 ? -0.737 9.612 -9.490 1.00 86.31 208 ALA A C 1
ATOM 1665 O O . ALA A 1 208 ? -1.411 10.543 -9.050 1.00 86.31 208 ALA A O 1
ATOM 1666 N N . TRP A 1 209 ? -0.574 8.494 -8.786 1.00 93.50 209 TRP A N 1
ATOM 1667 C CA . TRP A 1 209 ? -1.051 8.271 -7.427 1.00 93.50 209 TRP A CA 1
ATOM 1668 C C . TRP A 1 209 ? 0.100 8.430 -6.433 1.00 93.50 209 TRP A C 1
ATOM 1670 O O . TRP A 1 209 ? 1.281 8.382 -6.805 1.00 93.50 209 TRP A O 1
ATOM 1680 N N . ASN A 1 210 ? -0.219 8.651 -5.156 1.00 91.75 210 ASN A N 1
ATOM 1681 C CA . ASN A 1 210 ? 0.820 8.588 -4.133 1.00 91.75 210 ASN A CA 1
ATOM 1682 C C . ASN A 1 210 ? 1.239 7.129 -3.933 1.00 91.75 210 ASN A C 1
ATOM 1684 O O . ASN A 1 210 ? 0.447 6.216 -4.130 1.00 91.75 210 ASN A O 1
ATOM 1688 N N . CYS A 1 211 ? 2.470 6.907 -3.491 1.00 94.31 211 CYS A N 1
ATOM 1689 C CA . CYS A 1 211 ? 2.927 5.571 -3.134 1.00 94.31 211 CYS A CA 1
ATOM 1690 C C . CYS A 1 211 ? 3.769 5.640 -1.868 1.00 94.31 211 CYS A C 1
ATOM 1692 O O . CYS A 1 211 ? 4.760 6.371 -1.846 1.00 94.31 211 CYS A O 1
ATOM 1694 N N . ASN A 1 212 ? 3.390 4.906 -0.827 1.00 91.94 212 ASN A N 1
ATOM 1695 C CA . ASN A 1 212 ? 4.147 4.836 0.421 1.00 91.94 212 ASN A CA 1
ATOM 1696 C C . ASN A 1 212 ? 4.953 3.539 0.463 1.00 91.94 212 ASN A C 1
ATOM 1698 O O . ASN A 1 212 ? 4.423 2.477 0.159 1.00 91.94 212 ASN A O 1
ATOM 1702 N N . ALA A 1 213 ? 6.224 3.640 0.840 1.00 93.94 213 ALA A N 1
ATOM 1703 C CA . ALA A 1 213 ? 7.139 2.510 0.934 1.00 93.94 213 ALA A CA 1
ATOM 1704 C C . ALA A 1 213 ? 7.220 2.067 2.393 1.00 93.94 213 ALA A C 1
ATOM 1706 O O . ALA A 1 213 ? 7.610 2.867 3.220 1.00 93.94 213 ALA A O 1
ATOM 1707 N N . ASN A 1 214 ? 6.877 0.844 2.756 1.00 94.31 214 ASN A N 1
ATOM 1708 C CA . ASN A 1 214 ? 7.039 0.335 4.118 1.00 94.31 214 ASN A CA 1
ATOM 1709 C C . ASN A 1 214 ? 7.957 -0.879 4.089 1.00 94.31 214 ASN A C 1
ATOM 1711 O O . ASN A 1 214 ? 7.958 -1.606 3.103 1.00 94.31 214 ASN A O 1
ATOM 1715 N N . GLY A 1 215 ? 8.742 -1.116 5.136 1.00 93.94 215 GLY A N 1
ATOM 1716 C CA . GLY A 1 215 ? 9.602 -2.295 5.147 1.00 93.94 215 GLY A CA 1
ATOM 1717 C C . GLY A 1 215 ? 10.384 -2.533 6.435 1.00 93.94 215 GLY A C 1
ATOM 1718 O O . GLY A 1 215 ? 10.316 -1.717 7.350 1.00 93.94 215 GLY A O 1
ATOM 1719 N N . PRO A 1 216 ? 11.090 -3.669 6.537 1.00 91.12 216 PRO A N 1
ATOM 1720 C CA . PRO A 1 216 ? 11.795 -4.113 7.744 1.00 91.12 216 PRO A CA 1
ATOM 1721 C C . PRO A 1 216 ? 13.045 -3.300 8.080 1.00 91.12 216 PRO A C 1
ATOM 1723 O O . PRO A 1 216 ? 13.488 -3.326 9.228 1.00 91.12 216 PRO A O 1
ATOM 1726 N N . LYS A 1 217 ? 13.616 -2.600 7.095 1.00 88.31 217 LYS A N 1
ATOM 1727 C CA . LYS A 1 217 ? 14.817 -1.772 7.260 1.00 88.31 217 LYS A CA 1
ATOM 1728 C C . LYS A 1 217 ? 14.466 -0.364 7.755 1.00 88.31 217 LYS A C 1
ATOM 1730 O O . LYS A 1 217 ? 13.326 -0.078 8.129 1.00 88.31 217 LYS A O 1
ATOM 1735 N N . ASP A 1 218 ? 15.456 0.525 7.770 1.00 80.56 218 ASP A N 1
ATOM 1736 C CA . ASP A 1 218 ? 15.232 1.949 8.021 1.00 80.56 218 ASP A CA 1
ATOM 1737 C C . ASP A 1 218 ? 14.208 2.546 7.045 1.00 80.56 218 ASP A C 1
ATOM 1739 O O . ASP A 1 218 ? 13.953 2.014 5.958 1.00 80.56 218 ASP A O 1
ATOM 1743 N N . ARG A 1 219 ? 13.587 3.663 7.446 1.00 83.88 219 ARG A N 1
ATOM 1744 C CA . ARG A 1 219 ? 12.470 4.245 6.695 1.00 83.88 219 ARG A CA 1
ATOM 1745 C C . ARG A 1 219 ? 12.923 4.647 5.296 1.00 83.88 219 ARG A C 1
ATOM 1747 O O . ARG A 1 219 ? 13.834 5.456 5.133 1.00 83.88 219 ARG A O 1
ATOM 1754 N N . VAL A 1 220 ? 12.235 4.131 4.286 1.00 87.38 220 VAL A N 1
ATOM 1755 C CA . VAL A 1 220 ? 12.432 4.541 2.895 1.00 87.38 220 VAL A CA 1
ATOM 1756 C C . VAL A 1 220 ? 11.467 5.676 2.586 1.00 87.38 220 VAL A C 1
ATOM 1758 O O . VAL A 1 220 ? 10.252 5.488 2.601 1.00 87.38 220 VAL A O 1
ATOM 1761 N N . LEU A 1 221 ? 11.999 6.865 2.298 1.00 88.94 221 LEU A N 1
ATOM 1762 C CA . LEU A 1 221 ? 11.199 8.074 2.073 1.00 88.94 221 LEU A CA 1
ATOM 1763 C C . LEU A 1 221 ? 10.199 8.312 3.232 1.00 88.94 221 LEU A C 1
ATOM 1765 O O . LEU A 1 221 ? 10.600 8.411 4.387 1.00 88.94 221 LEU A O 1
ATOM 1769 N N . TRP A 1 222 ? 8.900 8.411 2.933 1.00 83.88 222 TRP A N 1
ATOM 1770 C CA . TRP A 1 222 ? 7.812 8.630 3.904 1.00 83.88 222 TRP A CA 1
ATOM 1771 C C . TRP A 1 222 ? 7.390 7.353 4.655 1.00 83.88 222 TRP A C 1
ATOM 1773 O O . TRP A 1 222 ? 6.320 7.304 5.260 1.00 83.88 222 TRP A O 1
ATOM 1783 N N . GLY A 1 223 ? 8.191 6.299 4.546 1.00 85.50 223 GLY A N 1
ATOM 1784 C CA . GLY A 1 223 ? 7.860 4.952 4.960 1.00 85.50 223 GLY A CA 1
ATOM 1785 C C . GLY A 1 223 ? 7.846 4.659 6.445 1.00 85.50 223 GLY A C 1
ATOM 1786 O O . GLY A 1 223 ? 8.524 5.319 7.225 1.00 85.50 223 GLY A O 1
ATOM 1787 N N . ASN A 1 224 ? 7.136 3.597 6.827 1.00 86.06 224 ASN A N 1
ATOM 1788 C CA . ASN A 1 224 ? 7.156 3.043 8.178 1.00 86.06 224 ASN A CA 1
ATOM 1789 C C . ASN A 1 224 ? 7.748 1.629 8.206 1.00 86.06 224 ASN A C 1
ATOM 1791 O O . ASN A 1 224 ? 7.905 0.970 7.176 1.00 86.06 224 ASN A O 1
ATOM 1795 N N . LYS A 1 225 ? 8.055 1.154 9.418 1.00 88.94 225 LYS A N 1
ATOM 1796 C CA . LYS A 1 225 ? 8.506 -0.223 9.634 1.00 88.94 225 LYS A CA 1
ATOM 1797 C C . LYS A 1 225 ? 7.384 -1.219 9.324 1.00 88.94 225 LYS A C 1
ATOM 1799 O O . LYS A 1 225 ? 6.262 -1.041 9.800 1.00 88.94 225 LYS A O 1
ATOM 1804 N N . ALA A 1 226 ? 7.711 -2.271 8.580 1.00 93.44 226 ALA A N 1
ATOM 1805 C CA . ALA A 1 226 ? 6.829 -3.391 8.247 1.00 93.44 226 ALA A CA 1
ATOM 1806 C C . ALA A 1 226 ? 7.604 -4.727 8.222 1.00 93.44 226 ALA A C 1
ATOM 1808 O O . ALA A 1 226 ? 8.830 -4.697 8.158 1.00 93.44 226 ALA A O 1
ATOM 1809 N N . PRO A 1 227 ? 6.946 -5.903 8.281 1.00 95.75 227 PRO A N 1
ATOM 1810 C CA . PRO A 1 227 ? 7.636 -7.197 8.268 1.00 95.75 227 PRO A CA 1
ATOM 1811 C C . PRO A 1 227 ? 8.389 -7.462 6.959 1.00 95.75 227 PRO A C 1
ATOM 1813 O O . PRO A 1 227 ? 9.481 -8.031 6.979 1.00 95.75 227 PRO A O 1
ATOM 1816 N N . PHE A 1 228 ? 7.815 -7.000 5.847 1.00 97.19 228 PHE A N 1
ATOM 1817 C CA . PHE A 1 228 ? 8.329 -7.126 4.485 1.00 97.19 228 PHE A CA 1
ATOM 1818 C C . PHE A 1 228 ? 8.291 -5.781 3.774 1.00 97.19 228 PHE A C 1
ATOM 1820 O O . PHE A 1 228 ? 7.563 -4.878 4.197 1.00 97.19 228 PHE A O 1
ATOM 1827 N N . ALA A 1 229 ? 9.073 -5.646 2.700 1.00 97.38 229 ALA A N 1
ATOM 1828 C CA . ALA A 1 229 ? 8.911 -4.511 1.807 1.00 97.38 229 ALA A CA 1
ATOM 1829 C C . ALA A 1 229 ? 7.491 -4.526 1.223 1.00 97.38 229 ALA A C 1
ATOM 1831 O O . ALA A 1 229 ? 7.008 -5.548 0.734 1.00 97.38 229 ALA A O 1
ATOM 1832 N N . ALA A 1 230 ? 6.829 -3.377 1.301 1.00 97.62 230 ALA A N 1
ATOM 1833 C CA . ALA A 1 230 ? 5.472 -3.166 0.840 1.00 97.62 230 ALA A CA 1
ATOM 1834 C C . ALA A 1 230 ? 5.327 -1.762 0.243 1.00 97.62 230 ALA A C 1
ATOM 1836 O O . ALA A 1 230 ? 5.633 -0.767 0.901 1.00 97.62 230 ALA A O 1
ATOM 1837 N N . ALA A 1 231 ? 4.861 -1.661 -0.996 1.00 97.50 231 ALA A N 1
ATOM 1838 C CA . ALA A 1 231 ? 4.511 -0.397 -1.628 1.00 97.50 231 ALA A CA 1
ATOM 1839 C C . ALA A 1 231 ? 2.986 -0.251 -1.685 1.00 97.50 231 ALA A C 1
ATOM 1841 O O . ALA A 1 231 ? 2.301 -0.992 -2.386 1.00 97.50 231 ALA A O 1
ATOM 1842 N N . ASN A 1 232 ? 2.459 0.733 -0.957 1.00 96.12 232 ASN A N 1
ATOM 1843 C CA . ASN A 1 232 ? 1.031 1.035 -0.923 1.00 96.12 232 ASN A CA 1
ATOM 1844 C C . ASN A 1 232 ? 0.757 2.142 -1.934 1.00 96.12 232 ASN A C 1
ATOM 1846 O O . ASN A 1 232 ? 1.101 3.302 -1.684 1.00 96.12 232 ASN A O 1
ATOM 1850 N N . LEU A 1 233 ? 0.151 1.790 -3.061 1.00 96.19 233 LEU A N 1
ATOM 1851 C CA . LEU A 1 233 ? -0.236 2.724 -4.106 1.00 96.19 233 LEU A CA 1
ATOM 1852 C C . LEU A 1 233 ? -1.624 3.289 -3.768 1.00 96.19 233 LEU A C 1
ATOM 1854 O O . LEU A 1 233 ? -2.634 2.596 -3.867 1.00 96.19 233 LEU A O 1
ATOM 1858 N N . LEU A 1 234 ? -1.634 4.548 -3.322 1.00 94.88 234 LEU A N 1
ATOM 1859 C CA . LEU A 1 234 ? -2.792 5.256 -2.780 1.00 94.88 234 LEU A CA 1
ATOM 1860 C C . LEU A 1 234 ? -3.555 5.988 -3.891 1.00 94.88 234 LEU A C 1
ATOM 1862 O O . LEU A 1 234 ? -3.240 7.123 -4.257 1.00 94.88 234 LEU A O 1
ATOM 1866 N N . THR A 1 235 ? -4.575 5.316 -4.397 1.00 95.44 235 THR A N 1
ATOM 1867 C CA . THR A 1 235 ? -5.541 5.710 -5.427 1.00 95.44 235 THR A CA 1
ATOM 1868 C C . THR A 1 235 ? -6.548 6.761 -4.951 1.00 95.44 235 THR A C 1
ATOM 1870 O O . THR A 1 235 ? -7.173 7.416 -5.780 1.00 95.44 235 THR A O 1
ATOM 1873 N N . GLY A 1 236 ? -6.700 6.935 -3.632 1.00 94.44 236 GLY A N 1
ATOM 1874 C CA . GLY A 1 236 ? -7.595 7.923 -3.019 1.00 94.44 236 GLY A CA 1
ATOM 1875 C C . GLY A 1 236 ? -8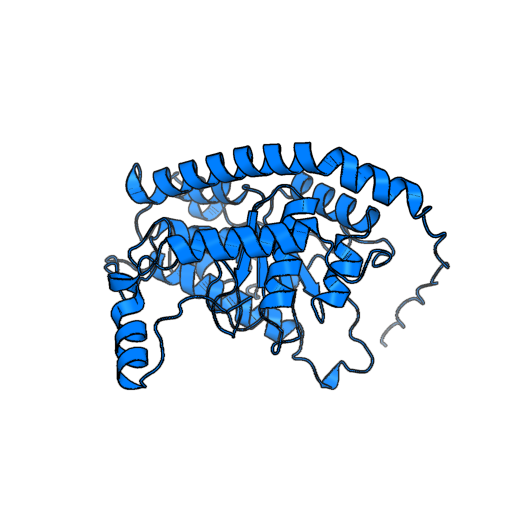.995 7.392 -2.696 1.00 94.44 236 GLY A C 1
ATOM 1876 O O . GLY A 1 236 ? -9.801 8.117 -2.103 1.00 94.44 236 GLY A O 1
ATOM 1877 N N . ASN A 1 237 ? -9.277 6.133 -3.039 1.00 95.38 237 ASN A N 1
ATOM 1878 C CA . ASN A 1 237 ? -10.544 5.465 -2.752 1.00 95.38 237 ASN A CA 1
ATOM 1879 C C . ASN A 1 237 ? -10.744 5.200 -1.255 1.00 95.38 237 ASN A C 1
ATOM 1881 O O . ASN A 1 237 ? -11.887 5.180 -0.797 1.00 95.38 237 ASN A O 1
ATOM 1885 N N . TRP A 1 238 ? -9.653 5.110 -0.484 1.00 95.62 238 TRP A N 1
ATOM 1886 C CA . TRP A 1 238 ? -9.676 4.994 0.975 1.00 95.62 238 TRP A CA 1
ATOM 1887 C C . TRP A 1 238 ? -10.571 6.043 1.638 1.00 95.62 238 TRP A C 1
ATOM 1889 O O . TRP A 1 238 ? -11.206 5.767 2.652 1.00 95.62 238 TRP A O 1
ATOM 1899 N N . ALA A 1 239 ? -10.634 7.253 1.069 1.00 96.44 239 ALA A N 1
ATOM 1900 C CA . ALA A 1 239 ? -11.360 8.361 1.667 1.00 96.44 239 ALA A CA 1
ATOM 1901 C C . ALA A 1 239 ? -12.844 8.029 1.795 1.00 96.44 239 ALA A C 1
ATOM 1903 O O . ALA A 1 239 ? -13.414 8.205 2.866 1.00 96.44 239 ALA A O 1
ATOM 1904 N N . ARG A 1 240 ? -13.463 7.501 0.735 1.00 96.06 240 ARG A N 1
ATOM 1905 C CA . ARG A 1 240 ? -14.890 7.163 0.745 1.00 96.06 240 ARG A CA 1
ATOM 1906 C C . ARG A 1 240 ? -15.221 6.224 1.904 1.00 96.06 240 ARG A C 1
ATOM 1908 O O . ARG A 1 240 ? -16.164 6.495 2.641 1.00 96.06 240 ARG A O 1
ATOM 1915 N N . ASP A 1 241 ? -14.427 5.173 2.064 1.00 96.44 241 ASP A N 1
ATOM 1916 C CA . ASP A 1 241 ? -14.665 4.143 3.068 1.00 96.44 241 ASP A CA 1
ATOM 1917 C C . ASP A 1 241 ? -14.407 4.711 4.482 1.00 96.44 241 ASP A C 1
ATOM 1919 O O . ASP A 1 241 ? -15.241 4.598 5.374 1.00 96.44 241 ASP A O 1
ATOM 1923 N N . VAL A 1 242 ? -13.312 5.449 4.684 1.00 97.06 242 VAL A N 1
ATOM 1924 C CA . VAL A 1 242 ? -12.979 6.043 5.992 1.00 97.06 242 VAL A CA 1
ATOM 1925 C C . VAL A 1 242 ? -13.989 7.112 6.434 1.00 97.06 242 VAL A C 1
ATOM 1927 O O . VAL A 1 242 ? -14.339 7.174 7.610 1.00 97.06 242 VAL A O 1
ATOM 1930 N N . TYR A 1 243 ? -14.505 7.939 5.519 1.00 97.38 243 TYR A N 1
ATOM 1931 C CA . TYR A 1 243 ? -15.578 8.887 5.847 1.00 97.38 243 TYR A CA 1
ATOM 1932 C C . TYR A 1 243 ? -16.913 8.186 6.120 1.00 97.38 243 TYR A C 1
ATOM 1934 O O . TYR A 1 243 ? -17.707 8.696 6.915 1.00 97.38 243 TYR A O 1
ATOM 1942 N N . ALA A 1 244 ? -17.178 7.042 5.481 1.00 97.19 244 ALA A N 1
ATOM 1943 C CA . ALA A 1 244 ? -18.409 6.290 5.696 1.00 97.19 244 ALA A CA 1
ATOM 1944 C C . ALA A 1 244 ? -18.521 5.758 7.131 1.00 97.19 244 ALA A C 1
ATOM 1946 O O . ALA A 1 244 ? -19.634 5.722 7.644 1.00 97.19 244 ALA A O 1
ATOM 1947 N N . LEU A 1 245 ? -17.402 5.480 7.816 1.00 97.12 245 LEU A N 1
ATOM 1948 C CA . LEU A 1 245 ? -17.388 5.066 9.230 1.00 97.12 245 LEU A CA 1
ATOM 1949 C C . LEU A 1 245 ? -18.131 6.020 10.179 1.00 97.12 245 LEU A C 1
ATOM 1951 O O . LEU A 1 245 ? -18.595 5.592 11.228 1.00 97.12 245 LEU A O 1
ATOM 1955 N N . LYS A 1 246 ? -18.254 7.310 9.836 1.00 94.75 246 LYS A N 1
ATOM 1956 C CA . LYS A 1 246 ? -18.980 8.292 10.664 1.00 94.75 246 LYS A CA 1
ATOM 1957 C C . LYS A 1 246 ? -20.500 8.152 10.590 1.00 94.75 246 LYS A C 1
ATOM 1959 O O . LYS A 1 246 ? -21.204 8.793 11.363 1.00 94.75 246 LYS A O 1
ATOM 1964 N N . ARG A 1 247 ? -21.017 7.426 9.599 1.00 95.69 247 ARG A N 1
ATOM 1965 C CA . ARG A 1 247 ? -22.452 7.351 9.313 1.00 95.69 247 ARG A CA 1
ATOM 1966 C C . ARG A 1 247 ? -23.081 6.177 10.065 1.00 95.69 247 ARG A C 1
ATOM 1968 O O . ARG A 1 247 ? -22.408 5.163 10.253 1.00 95.69 247 ARG A O 1
ATOM 1975 N N . PRO A 1 248 ? -24.373 6.255 10.428 1.00 94.31 248 PRO A N 1
ATOM 1976 C CA . PRO A 1 248 ? -25.116 5.089 10.898 1.00 94.31 248 PRO A CA 1
ATOM 1977 C C . PRO A 1 248 ? -24.998 3.926 9.900 1.00 94.31 248 PRO A C 1
ATOM 1979 O O . PRO A 1 248 ? -25.125 4.134 8.694 1.00 94.31 248 PRO A O 1
ATOM 1982 N N . GLY A 1 249 ? -24.686 2.721 10.388 1.00 94.38 249 GLY A N 1
ATOM 1983 C CA . GLY A 1 249 ? -24.432 1.540 9.544 1.00 94.38 249 GLY A CA 1
ATOM 1984 C C . GLY A 1 249 ? -23.121 1.578 8.740 1.00 94.38 249 GLY A C 1
ATOM 1985 O O . GLY A 1 249 ? -22.826 0.650 7.989 1.00 94.38 249 GLY A O 1
ATOM 1986 N N . GLY A 1 250 ? -22.309 2.627 8.903 1.00 95.56 250 GLY A N 1
ATOM 1987 C CA . GLY A 1 250 ? -21.065 2.832 8.169 1.00 95.56 250 GLY A CA 1
ATOM 1988 C C . GLY A 1 250 ? -20.035 1.727 8.379 1.00 95.56 250 GLY A C 1
ATOM 1989 O O . GLY A 1 250 ? -19.387 1.326 7.420 1.00 95.56 250 GLY A O 1
ATOM 1990 N N . ALA A 1 251 ? -19.923 1.201 9.603 1.00 96.00 251 ALA A N 1
ATOM 1991 C CA . ALA A 1 251 ? -19.021 0.097 9.935 1.00 96.00 251 ALA A CA 1
ATOM 1992 C C . ALA A 1 251 ? -19.241 -1.118 9.014 1.00 96.00 251 ALA A C 1
ATOM 1994 O O . ALA A 1 251 ? -18.330 -1.547 8.315 1.00 96.00 251 ALA A O 1
ATOM 1995 N N . SER A 1 252 ? -20.475 -1.608 8.908 1.00 94.88 252 SER A N 1
ATOM 1996 C CA . SER A 1 252 ? -20.791 -2.742 8.033 1.00 94.88 252 SER A CA 1
ATOM 1997 C C . SER A 1 252 ? -20.593 -2.408 6.550 1.00 94.88 252 SER A C 1
ATOM 1999 O O . SER A 1 252 ? -20.103 -3.237 5.791 1.00 94.88 252 SER A O 1
ATOM 2001 N N . ALA A 1 253 ? -20.920 -1.181 6.130 1.00 94.62 253 ALA A N 1
ATOM 2002 C CA . ALA A 1 253 ? -20.866 -0.771 4.725 1.00 94.62 253 ALA A CA 1
ATOM 2003 C C . ALA A 1 253 ? -19.444 -0.672 4.140 1.00 94.62 253 ALA A C 1
ATOM 2005 O O . ALA A 1 253 ? -19.284 -0.650 2.918 1.00 94.62 253 ALA A O 1
ATOM 2006 N N . VAL A 1 254 ? -18.410 -0.566 4.981 1.00 96.25 254 VAL A N 1
ATOM 2007 C CA . VAL A 1 254 ? -17.016 -0.429 4.520 1.00 96.25 254 VAL A CA 1
ATOM 2008 C C . VAL A 1 254 ? -16.292 -1.764 4.355 1.00 96.25 254 VAL A C 1
ATOM 2010 O O . VAL A 1 254 ? -15.191 -1.801 3.794 1.00 96.25 254 VAL A O 1
ATOM 2013 N N . VAL A 1 255 ? -16.896 -2.856 4.827 1.00 96.75 255 VAL A N 1
ATOM 2014 C CA . VAL A 1 255 ? -16.402 -4.220 4.636 1.00 96.75 255 VAL A CA 1
ATOM 2015 C C . VAL A 1 255 ? -16.740 -4.646 3.213 1.00 96.75 255 VAL A C 1
ATOM 2017 O O . VAL A 1 255 ? -17.903 -4.689 2.822 1.00 96.75 255 VAL A O 1
ATOM 2020 N N . ARG A 1 256 ? -15.712 -4.921 2.410 1.00 95.69 256 ARG A N 1
ATOM 2021 C CA . ARG A 1 256 ? -15.887 -5.301 1.006 1.00 95.69 256 ARG A CA 1
ATOM 2022 C C . ARG A 1 256 ? -15.668 -6.797 0.822 1.00 95.69 256 ARG A C 1
ATOM 2024 O O . ARG A 1 256 ? -14.781 -7.339 1.476 1.00 95.69 256 ARG A O 1
ATOM 2031 N N . PRO A 1 257 ? -16.394 -7.445 -0.107 1.00 95.81 257 PRO A N 1
ATOM 2032 C CA . PRO A 1 257 ? -16.131 -8.840 -0.427 1.00 95.81 257 PRO A CA 1
ATOM 2033 C C . PRO A 1 257 ? -14.713 -9.004 -1.000 1.00 95.81 257 PRO A C 1
ATOM 2035 O O . PRO A 1 257 ? -14.123 -8.019 -1.473 1.00 95.81 257 PRO A O 1
ATOM 2038 N N . PRO A 1 258 ? -14.164 -10.226 -1.007 1.00 95.81 258 PRO A N 1
ATOM 2039 C CA . PRO A 1 258 ? -12.920 -10.521 -1.705 1.00 95.81 258 PRO A CA 1
ATOM 2040 C C . PRO A 1 258 ? -12.966 -10.128 -3.184 1.00 95.81 258 PRO A C 1
ATOM 2042 O O . PRO A 1 258 ? -14.035 -10.076 -3.799 1.00 95.81 258 PRO A O 1
ATOM 2045 N N . VAL A 1 259 ? -11.803 -9.846 -3.772 1.00 94.38 259 VAL A N 1
ATOM 2046 C CA . VAL A 1 259 ? -11.715 -9.650 -5.226 1.00 94.38 259 VAL A CA 1
ATOM 2047 C C . VAL A 1 259 ? -12.005 -10.973 -5.935 1.00 94.38 259 VAL A C 1
ATOM 2049 O O . VAL A 1 259 ? -11.477 -12.020 -5.565 1.00 94.38 259 VAL A O 1
ATOM 2052 N N . LYS A 1 260 ? -12.828 -10.932 -6.985 1.00 92.88 260 LYS A N 1
ATOM 2053 C CA . LYS A 1 260 ? -13.161 -12.122 -7.766 1.00 92.88 260 LYS A CA 1
ATOM 2054 C C . LYS A 1 260 ? -11.916 -12.681 -8.464 1.00 92.88 260 LYS A C 1
ATOM 2056 O O . LYS A 1 260 ? -11.235 -11.981 -9.218 1.00 92.88 260 LYS A O 1
ATOM 2061 N N . ALA A 1 261 ? -11.635 -13.962 -8.232 1.00 90.31 261 ALA A N 1
ATOM 2062 C CA . ALA A 1 261 ? -10.530 -14.655 -8.880 1.00 90.31 261 ALA A CA 1
ATOM 2063 C C . ALA A 1 261 ? -10.730 -14.728 -10.406 1.00 90.31 261 ALA A C 1
ATOM 2065 O O . ALA A 1 261 ? -11.854 -14.852 -10.894 1.00 90.31 261 ALA A O 1
ATOM 2066 N N . GLY A 1 262 ? -9.630 -14.667 -11.159 1.00 89.62 262 GLY A N 1
ATOM 2067 C CA . GLY A 1 262 ? -9.642 -14.841 -12.617 1.00 89.62 262 GLY A CA 1
ATOM 2068 C C . GLY A 1 262 ? -10.139 -13.640 -13.436 1.00 89.62 262 GLY A C 1
ATOM 2069 O O . GLY A 1 262 ? -10.188 -13.727 -14.657 1.00 89.62 262 GLY A O 1
ATOM 2070 N N . GLU A 1 263 ? -10.505 -12.515 -12.814 1.00 92.81 263 GLU A N 1
ATOM 2071 C CA . GLU A 1 263 ? -11.063 -11.359 -13.541 1.00 92.81 263 GLU A CA 1
ATOM 2072 C C . GLU A 1 263 ? -9.999 -10.382 -14.071 1.00 92.81 263 GLU A C 1
ATOM 2074 O O . GLU A 1 263 ? -10.183 -9.707 -15.091 1.00 92.81 263 GLU A O 1
ATOM 2079 N N . TYR A 1 264 ? -8.866 -10.291 -13.380 1.00 95.94 264 TYR A N 1
ATOM 2080 C CA . TYR A 1 264 ? -7.807 -9.328 -13.666 1.00 95.94 264 TYR A CA 1
ATOM 2081 C C . TYR A 1 264 ? -6.498 -10.042 -13.969 1.00 95.94 264 TYR A C 1
ATOM 2083 O O . TYR A 1 264 ? -6.263 -11.142 -13.475 1.00 95.94 264 TYR A O 1
ATOM 2091 N N . PHE A 1 265 ? -5.642 -9.414 -14.778 1.00 96.56 265 PHE A N 1
ATOM 2092 C CA . PHE A 1 265 ? -4.284 -9.903 -15.038 1.00 96.56 265 PHE A CA 1
ATOM 2093 C C . PHE A 1 265 ? -4.220 -11.325 -15.631 1.00 96.56 265 PHE A C 1
ATOM 2095 O O . PHE A 1 265 ? -3.357 -12.115 -15.262 1.00 96.56 265 PHE A O 1
ATOM 2102 N N . GLN A 1 266 ? -5.108 -11.642 -16.577 1.00 94.06 266 GLN A N 1
ATOM 2103 C CA . GLN A 1 266 ? -5.148 -12.951 -17.253 1.00 94.06 266 GLN A CA 1
ATOM 2104 C C . GLN A 1 266 ? -4.192 -13.066 -18.458 1.00 94.06 266 GLN A C 1
ATOM 2106 O O . GLN A 1 266 ? -4.101 -14.118 -19.083 1.00 94.06 266 GLN A O 1
ATOM 2111 N N . GLY A 1 267 ? -3.513 -11.979 -18.832 1.00 91.62 267 GLY A N 1
ATOM 2112 C CA . GLY A 1 267 ? -2.565 -11.957 -19.945 1.00 91.62 267 GLY A CA 1
ATOM 2113 C C . GLY A 1 267 ? -1.128 -12.306 -19.548 1.00 91.62 267 GLY A C 1
ATOM 2114 O O . GLY A 1 267 ? -0.790 -12.463 -18.379 1.00 91.62 267 GLY A O 1
ATOM 2115 N N . GLU A 1 268 ? -0.248 -12.354 -20.547 1.00 92.31 268 GLU A N 1
ATOM 2116 C CA . GLU A 1 268 ? 1.196 -12.438 -20.325 1.00 92.31 268 GLU A CA 1
ATOM 2117 C C . GLU A 1 268 ? 1.801 -11.039 -20.148 1.00 92.31 268 GLU A C 1
ATOM 2119 O O . GLU A 1 268 ? 1.688 -10.173 -21.025 1.00 92.31 268 GLU A O 1
ATOM 2124 N N . TYR A 1 269 ? 2.487 -10.829 -19.027 1.00 94.94 269 TYR A N 1
ATOM 2125 C CA . TYR A 1 269 ? 3.079 -9.546 -18.641 1.00 94.94 269 TYR A CA 1
ATOM 2126 C C . TYR A 1 269 ? 4.566 -9.697 -18.294 1.00 94.94 269 TYR A C 1
ATOM 2128 O O . TYR A 1 269 ? 5.134 -10.778 -18.407 1.00 94.94 269 TYR A O 1
ATOM 2136 N N . GLY A 1 270 ? 5.208 -8.601 -17.880 1.00 92.06 270 GLY A N 1
ATOM 2137 C CA . GLY A 1 270 ? 6.620 -8.606 -17.481 1.00 92.06 270 GLY A CA 1
ATOM 2138 C C . GLY A 1 270 ? 7.585 -8.218 -18.604 1.00 92.06 270 GLY A C 1
ATOM 2139 O O . GLY A 1 270 ? 8.793 -8.362 -18.454 1.00 92.06 270 GLY A O 1
ATOM 2140 N N . GLY A 1 271 ? 7.077 -7.697 -19.729 1.00 92.56 271 GLY A N 1
ATOM 2141 C CA . GLY A 1 271 ? 7.895 -7.255 -20.867 1.00 92.56 271 GLY A CA 1
ATOM 2142 C C . GLY A 1 271 ? 8.500 -5.852 -20.727 1.00 92.56 271 GLY A C 1
ATOM 2143 O O . GLY A 1 271 ? 9.061 -5.332 -21.695 1.00 92.56 271 GLY A O 1
ATOM 2144 N N . GLY A 1 272 ? 8.339 -5.210 -19.570 1.00 94.75 272 GLY A N 1
ATOM 2145 C CA . GLY A 1 272 ? 8.835 -3.870 -19.283 1.00 94.75 272 GLY A CA 1
ATOM 2146 C C . GLY A 1 272 ? 10.336 -3.810 -18.983 1.00 94.75 272 GLY A C 1
ATOM 2147 O O . GLY A 1 272 ? 11.089 -4.764 -19.173 1.00 94.75 272 GLY A O 1
ATOM 2148 N N . ARG A 1 273 ? 10.797 -2.645 -18.520 1.00 95.50 273 ARG A N 1
ATOM 2149 C CA . ARG A 1 273 ? 12.189 -2.441 -18.093 1.00 95.50 273 ARG A CA 1
ATOM 2150 C C . ARG A 1 273 ? 12.378 -2.913 -16.643 1.00 95.50 273 ARG A C 1
ATOM 2152 O O . ARG A 1 273 ? 11.499 -2.658 -15.828 1.00 95.50 273 ARG A O 1
ATOM 2159 N N . PRO A 1 274 ? 13.543 -3.480 -16.289 1.00 96.31 274 PRO A N 1
ATOM 2160 C CA . PRO A 1 274 ? 13.823 -3.976 -14.939 1.00 96.31 274 PRO A CA 1
ATOM 2161 C C . PRO A 1 274 ? 14.463 -2.932 -14.002 1.00 96.31 274 PRO A C 1
ATOM 2163 O O . PRO A 1 274 ? 15.019 -3.295 -12.971 1.00 96.31 274 PRO A O 1
ATOM 2166 N N . HIS A 1 275 ? 14.489 -1.649 -14.378 1.00 96.38 275 HIS A N 1
ATOM 2167 C CA . HIS A 1 275 ? 15.255 -0.621 -13.669 1.00 96.38 275 HIS A CA 1
ATOM 2168 C C . HIS A 1 275 ? 14.615 0.766 -13.752 1.00 96.38 275 HIS A C 1
ATOM 2170 O O . HIS A 1 275 ? 13.794 1.056 -14.629 1.00 96.38 275 HIS A O 1
ATOM 2176 N N . ALA A 1 276 ? 15.067 1.649 -12.863 1.00 97.00 276 ALA A N 1
ATOM 2177 C CA . ALA A 1 276 ? 14.615 3.029 -12.809 1.00 97.00 276 ALA A CA 1
ATOM 2178 C C . ALA A 1 276 ? 15.279 3.940 -13.852 1.00 97.00 276 ALA A C 1
ATOM 2180 O O . ALA A 1 276 ? 16.486 3.857 -14.104 1.00 97.00 276 ALA A O 1
ATOM 2181 N N . LEU A 1 277 ? 14.500 4.877 -14.390 1.00 96.56 277 LEU A N 1
ATOM 2182 C CA . LEU A 1 277 ? 14.955 5.959 -15.265 1.00 96.56 277 LEU A CA 1
ATOM 2183 C C . LEU A 1 277 ? 15.370 7.193 -14.458 1.00 96.56 277 LEU A C 1
ATOM 2185 O O . LEU A 1 277 ? 15.000 7.362 -13.295 1.00 96.56 277 LEU A O 1
ATOM 2189 N N . TRP A 1 278 ? 16.118 8.101 -15.089 1.00 96.00 278 TRP A N 1
ATOM 2190 C CA . TRP A 1 278 ? 16.610 9.310 -14.424 1.00 96.00 278 TRP A CA 1
ATOM 2191 C C . TRP A 1 278 ? 15.515 10.181 -13.769 1.00 96.00 278 TRP A C 1
ATOM 2193 O O . TRP A 1 278 ? 15.788 10.672 -12.674 1.00 96.00 278 TRP A O 1
ATOM 2203 N N . PRO A 1 279 ? 14.279 10.336 -14.304 1.00 94.94 279 PRO A N 1
ATOM 2204 C CA . PRO A 1 279 ? 13.261 11.152 -13.634 1.00 94.94 279 PRO A CA 1
ATOM 2205 C C . PRO A 1 279 ? 12.806 10.537 -12.311 1.00 94.94 279 PRO A C 1
ATOM 2207 O O . PRO A 1 279 ? 12.483 11.246 -11.366 1.00 94.94 279 PRO A O 1
ATOM 2210 N N . GLU A 1 280 ? 12.803 9.209 -12.229 1.00 96.00 280 GLU A N 1
ATOM 2211 C CA . GLU A 1 280 ? 12.393 8.456 -11.043 1.00 96.00 280 GLU A CA 1
ATOM 2212 C C . GLU A 1 280 ? 13.476 8.547 -9.966 1.00 96.00 280 GLU A C 1
ATOM 2214 O O . GLU A 1 280 ? 13.172 8.753 -8.789 1.00 96.00 280 GLU A O 1
ATOM 2219 N N . LYS A 1 281 ? 14.747 8.487 -10.385 1.00 97.00 281 LYS A N 1
ATOM 2220 C CA . LYS A 1 281 ? 15.910 8.728 -9.521 1.00 97.00 281 LYS A CA 1
ATOM 2221 C C . LYS A 1 281 ? 15.929 10.166 -8.998 1.00 97.00 281 LYS A C 1
ATOM 2223 O O . LYS A 1 281 ? 16.101 10.369 -7.798 1.00 97.00 281 LYS A O 1
ATOM 2228 N N . LEU A 1 282 ? 15.687 11.150 -9.867 1.00 95.31 282 LEU A N 1
ATOM 2229 C CA . LEU A 1 282 ? 15.599 12.563 -9.491 1.00 95.31 282 LEU A CA 1
ATOM 2230 C C . LEU A 1 282 ? 14.429 12.811 -8.531 1.00 95.31 282 LEU A C 1
ATOM 2232 O O . LEU A 1 282 ? 14.596 13.498 -7.525 1.00 95.31 282 LEU A O 1
ATOM 2236 N N . LEU A 1 283 ? 13.265 12.205 -8.784 1.00 94.06 283 LEU A N 1
ATOM 2237 C CA . LEU A 1 283 ? 12.111 12.285 -7.887 1.00 94.06 283 LEU A CA 1
ATOM 2238 C C . LEU A 1 283 ? 12.411 11.658 -6.518 1.00 94.06 283 LEU A C 1
ATOM 2240 O O . LEU A 1 283 ? 12.003 12.213 -5.495 1.00 94.06 283 LEU A O 1
ATOM 2244 N N . ALA A 1 284 ? 13.129 10.532 -6.472 1.00 95.12 284 ALA A N 1
ATOM 2245 C CA . ALA A 1 284 ? 13.562 9.909 -5.221 1.00 95.12 284 ALA A CA 1
ATOM 2246 C C . ALA A 1 284 ? 14.519 10.820 -4.444 1.00 95.12 284 ALA A C 1
ATOM 2248 O O . ALA A 1 284 ? 14.273 11.091 -3.269 1.00 95.12 284 ALA A O 1
ATOM 2249 N N . TRP A 1 285 ? 15.537 11.365 -5.115 1.00 95.00 285 TRP A N 1
ATOM 2250 C CA . TRP A 1 285 ? 16.488 12.313 -4.533 1.00 95.00 285 TRP A CA 1
ATOM 2251 C C . TRP A 1 285 ? 15.795 13.576 -4.000 1.00 95.00 285 TRP A C 1
ATOM 2253 O O . TRP A 1 285 ? 15.978 13.947 -2.841 1.00 95.00 285 TRP A O 1
ATOM 2263 N N . GLY A 1 286 ? 14.920 14.195 -4.799 1.00 93.00 286 GLY A N 1
ATOM 2264 C CA . GLY A 1 286 ? 14.166 15.381 -4.389 1.00 93.00 286 GLY A CA 1
ATOM 2265 C C . GLY A 1 286 ? 13.210 15.092 -3.229 1.00 93.00 286 GLY A C 1
ATOM 2266 O O . GLY A 1 286 ? 13.099 15.886 -2.294 1.00 93.00 286 GLY A O 1
ATOM 2267 N N . THR A 1 287 ? 12.557 13.923 -3.230 1.00 90.25 287 THR A N 1
ATOM 2268 C CA . THR A 1 287 ? 11.698 13.492 -2.115 1.00 90.25 287 THR A CA 1
ATOM 2269 C C . THR A 1 287 ? 12.512 13.277 -0.840 1.00 90.25 287 THR A C 1
ATOM 2271 O O . THR A 1 287 ? 12.078 13.704 0.229 1.00 90.25 287 THR A O 1
ATOM 2274 N N . TYR A 1 288 ? 13.686 12.654 -0.941 1.00 90.81 288 TYR A N 1
ATOM 2275 C CA . TYR A 1 288 ? 14.595 12.445 0.183 1.00 90.81 288 TYR A CA 1
ATOM 2276 C C . TYR A 1 288 ? 15.015 13.765 0.824 1.00 90.81 288 TYR A C 1
ATOM 2278 O O . TYR A 1 288 ? 14.818 13.941 2.027 1.00 90.81 288 TYR A O 1
ATOM 2286 N N . TRP A 1 289 ? 15.491 14.731 0.034 1.00 88.75 289 TRP A N 1
ATOM 2287 C CA . TRP A 1 289 ? 15.864 16.044 0.564 1.00 88.75 289 TRP A CA 1
ATOM 2288 C C . TRP A 1 289 ? 14.678 16.789 1.155 1.00 88.75 289 TRP A C 1
ATOM 2290 O O . TRP A 1 289 ? 14.788 17.323 2.254 1.00 88.75 289 TRP A O 1
ATOM 2300 N N . ARG A 1 290 ? 13.512 16.749 0.504 1.00 86.56 290 ARG A N 1
ATOM 2301 C CA . ARG A 1 290 ? 12.285 17.343 1.051 1.00 86.56 290 ARG A CA 1
ATOM 2302 C C . ARG A 1 290 ? 11.928 16.781 2.429 1.00 86.56 290 ARG A C 1
ATOM 2304 O O . ARG A 1 290 ? 11.454 17.532 3.277 1.00 86.56 290 ARG A O 1
ATOM 2311 N N . ILE A 1 291 ? 12.112 15.480 2.659 1.00 82.88 291 ILE A N 1
ATOM 2312 C CA . ILE A 1 291 ? 11.872 14.867 3.974 1.00 82.88 291 ILE A CA 1
ATOM 2313 C C . ILE A 1 291 ? 12.965 15.277 4.956 1.00 82.88 291 ILE A C 1
ATOM 2315 O O . ILE A 1 291 ? 12.653 15.675 6.076 1.00 82.88 291 ILE A O 1
ATOM 2319 N N . ARG A 1 292 ? 14.232 15.219 4.537 1.00 81.62 292 ARG A N 1
ATOM 2320 C CA . ARG A 1 292 ? 15.384 15.552 5.380 1.00 81.62 292 ARG A CA 1
ATOM 2321 C C . ARG A 1 292 ? 15.339 16.996 5.878 1.00 81.62 292 ARG A C 1
ATOM 2323 O O . ARG A 1 292 ? 15.569 17.237 7.057 1.00 81.62 292 ARG A O 1
ATOM 2330 N N . LEU A 1 293 ? 14.955 17.937 5.014 1.00 81.75 293 LEU A N 1
ATOM 2331 C CA . LEU A 1 293 ? 14.788 19.356 5.347 1.00 81.75 293 LEU A CA 1
ATOM 2332 C C . LEU A 1 293 ? 13.698 19.610 6.402 1.00 81.75 293 LEU A C 1
ATOM 2334 O O . LEU A 1 293 ? 13.664 20.681 6.996 1.00 81.75 293 LEU A O 1
ATOM 2338 N N . ARG A 1 294 ? 12.823 18.637 6.689 1.00 73.12 294 ARG A N 1
ATOM 2339 C CA . ARG A 1 294 ? 11.843 18.736 7.788 1.00 73.12 294 ARG A CA 1
ATOM 2340 C C . ARG A 1 294 ? 12.424 18.403 9.163 1.00 73.12 294 ARG A C 1
ATOM 2342 O O . ARG A 1 294 ? 11.708 18.525 10.157 1.00 73.12 294 ARG A O 1
ATOM 2349 N N . GLY A 1 295 ? 13.688 17.985 9.230 1.00 67.31 295 GLY A N 1
ATOM 2350 C CA . GLY A 1 295 ? 14.425 17.773 10.473 1.00 67.31 295 GLY A CA 1
ATOM 2351 C C . GLY A 1 295 ? 13.747 16.793 11.435 1.00 67.31 295 GLY A C 1
ATOM 2352 O O . GLY A 1 295 ? 13.153 15.793 11.025 1.00 67.31 295 GLY A O 1
ATOM 2353 N N . ALA A 1 296 ? 13.811 17.103 12.733 1.00 59.12 296 ALA A N 1
ATOM 2354 C CA . ALA A 1 296 ? 13.358 16.239 13.827 1.00 59.12 296 ALA A CA 1
ATOM 2355 C C . ALA A 1 296 ? 11.857 15.878 13.795 1.00 59.12 296 ALA A C 1
ATOM 2357 O O . ALA A 1 296 ? 11.469 14.864 14.375 1.00 59.12 296 ALA A O 1
ATOM 2358 N N . LYS A 1 297 ? 11.017 16.628 13.056 1.00 60.06 297 LYS A N 1
ATOM 2359 C CA . LYS A 1 297 ? 9.607 16.257 12.800 1.00 60.06 297 LYS A CA 1
ATOM 2360 C C . LYS A 1 297 ? 9.478 14.984 11.942 1.00 60.06 297 LYS A C 1
ATOM 2362 O O . LYS A 1 297 ? 8.405 14.390 11.864 1.00 60.06 297 LYS A O 1
ATOM 2367 N N . GLY A 1 298 ? 10.572 14.526 11.323 1.00 53.81 298 GLY A N 1
ATOM 2368 C CA . GLY A 1 298 ? 10.761 13.140 10.888 1.00 53.81 298 GLY A CA 1
ATOM 2369 C C . GLY A 1 298 ? 9.796 12.649 9.815 1.00 53.81 298 GLY A C 1
ATOM 2370 O O . GLY A 1 298 ? 9.324 11.515 9.886 1.00 53.81 298 GLY A O 1
ATOM 2371 N N . GLY A 1 299 ? 9.478 13.502 8.841 1.00 54.25 299 GLY A N 1
ATOM 2372 C CA . GLY A 1 299 ? 8.613 13.131 7.723 1.00 54.25 299 GLY A CA 1
ATOM 2373 C C . GLY A 1 299 ? 7.159 12.839 8.115 1.00 54.25 299 GLY A C 1
ATOM 2374 O O . GLY A 1 299 ? 6.404 12.337 7.297 1.00 54.25 299 GLY A O 1
ATOM 2375 N N . MET A 1 300 ? 6.702 13.148 9.324 1.00 60.41 300 MET A N 1
ATOM 2376 C CA . MET A 1 300 ? 5.290 12.958 9.662 1.00 60.41 300 MET A CA 1
ATOM 2377 C C . MET A 1 300 ? 4.556 14.285 9.518 1.00 60.41 300 MET A C 1
ATOM 2379 O O . MET A 1 300 ? 4.882 15.267 10.172 1.00 60.41 300 MET A O 1
ATOM 2383 N N . PHE A 1 301 ? 3.597 14.338 8.591 1.00 61.97 301 PHE A N 1
ATOM 2384 C CA . PHE A 1 301 ? 2.793 15.541 8.350 1.00 61.97 301 PHE A CA 1
ATOM 2385 C C . PHE A 1 301 ? 1.791 15.826 9.479 1.00 61.97 301 PHE A C 1
ATOM 2387 O O . PHE A 1 301 ? 1.373 16.968 9.624 1.00 61.97 301 PHE A O 1
ATOM 2394 N N . PHE A 1 302 ? 1.406 14.804 10.252 1.00 67.19 302 PHE A N 1
ATOM 2395 C CA . PHE A 1 302 ? 0.206 14.844 11.100 1.00 67.19 302 PHE A CA 1
ATOM 2396 C C . PHE A 1 302 ? 0.454 14.519 12.579 1.00 67.19 302 PHE A C 1
ATOM 2398 O O . PHE A 1 302 ? -0.487 14.549 13.361 1.00 67.19 302 PHE A O 1
ATOM 2405 N N . VAL A 1 303 ? 1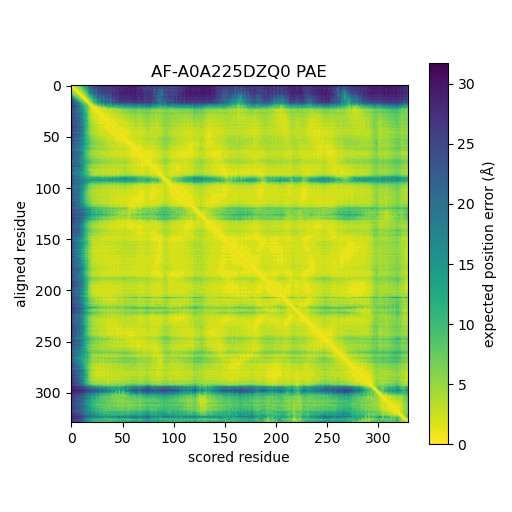.689 14.181 12.964 1.00 69.75 303 VAL A N 1
ATOM 2406 C CA . VAL A 1 303 ? 2.073 13.883 14.355 1.00 69.75 303 VAL A CA 1
ATOM 2407 C C . VAL A 1 303 ? 3.492 14.368 14.626 1.00 69.75 303 VAL A C 1
ATOM 2409 O O . VAL A 1 303 ? 4.336 14.335 13.726 1.00 69.75 303 VAL A O 1
ATOM 2412 N N . ASP A 1 304 ? 3.772 14.779 15.862 1.00 75.06 304 ASP A N 1
ATOM 2413 C CA . ASP A 1 304 ? 5.134 15.097 16.283 1.00 75.06 304 ASP A CA 1
ATOM 2414 C C . ASP A 1 304 ? 5.904 13.808 16.594 1.00 75.06 304 ASP A C 1
ATOM 2416 O O . ASP A 1 304 ? 5.567 13.047 17.504 1.00 75.06 304 ASP A O 1
ATOM 2420 N N . ARG A 1 305 ? 6.972 13.551 15.830 1.00 76.88 305 ARG A N 1
ATOM 2421 C CA . ARG A 1 305 ? 7.838 12.383 16.025 1.00 76.88 305 ARG A CA 1
ATOM 2422 C C . ARG A 1 305 ? 8.417 12.311 17.433 1.00 76.88 305 ARG A C 1
ATOM 2424 O O . ARG A 1 305 ? 8.585 11.206 17.942 1.00 76.88 305 ARG A O 1
ATOM 2431 N N . ARG A 1 306 ? 8.729 13.455 18.035 1.00 76.44 306 ARG A N 1
ATOM 2432 C CA . ARG A 1 306 ? 9.359 13.528 19.357 1.00 76.44 306 ARG A CA 1
ATOM 2433 C C . ARG A 1 306 ? 8.442 12.976 20.439 1.00 76.44 306 ARG A C 1
ATOM 2435 O O . ARG A 1 306 ? 8.927 12.370 21.382 1.00 76.44 306 ARG A O 1
ATOM 2442 N N . GLU A 1 307 ? 7.134 13.115 20.255 1.00 80.94 307 GLU A N 1
ATOM 2443 C CA . GLU A 1 307 ? 6.126 12.602 21.181 1.00 80.94 307 GLU A CA 1
ATOM 2444 C C . GLU A 1 307 ? 5.858 11.115 20.932 1.00 80.94 307 GLU A C 1
ATOM 2446 O O . GLU A 1 307 ? 5.937 10.284 21.836 1.00 80.94 307 GLU A O 1
ATOM 2451 N N . VAL A 1 308 ? 5.579 10.743 19.679 1.00 81.69 308 VAL A N 1
ATOM 2452 C CA . VAL A 1 308 ? 5.098 9.387 19.361 1.00 81.69 308 VAL A CA 1
ATOM 2453 C C . VAL A 1 308 ? 6.206 8.342 19.178 1.00 81.69 308 VAL A C 1
ATOM 2455 O O . VAL A 1 308 ? 5.917 7.145 19.182 1.00 81.69 308 VAL A O 1
ATOM 2458 N N . TYR A 1 309 ? 7.463 8.771 19.026 1.00 80.62 309 TYR A N 1
ATOM 2459 C CA . TYR A 1 309 ? 8.656 7.911 18.954 1.00 80.62 309 TYR A CA 1
ATOM 2460 C C . TYR A 1 309 ? 9.714 8.284 20.009 1.00 80.62 309 TYR A C 1
ATOM 2462 O O . TYR A 1 309 ? 10.896 7.992 19.814 1.00 80.62 309 TYR A O 1
ATOM 2470 N N . ALA A 1 310 ? 9.317 8.926 21.114 1.00 83.38 310 ALA A N 1
ATOM 2471 C CA . ALA A 1 310 ? 10.228 9.313 22.197 1.00 83.38 310 ALA A CA 1
ATOM 2472 C C . ALA A 1 310 ? 11.072 8.128 22.709 1.00 83.38 310 ALA A C 1
ATOM 2474 O O . ALA A 1 310 ? 12.273 8.264 22.936 1.00 83.38 310 ALA A O 1
ATOM 2475 N N . ASP A 1 311 ? 10.461 6.947 22.813 1.00 84.62 311 ASP A N 1
ATOM 2476 C CA . ASP A 1 311 ? 11.102 5.692 23.213 1.00 84.62 311 ASP A CA 1
ATOM 2477 C C . ASP A 1 311 ? 12.216 5.260 22.245 1.00 84.62 311 ASP A C 1
ATOM 2479 O O . ASP A 1 311 ? 13.317 4.896 22.660 1.00 84.62 311 ASP A O 1
ATOM 2483 N N . GLU A 1 312 ? 11.950 5.322 20.938 1.00 82.94 312 GLU A N 1
ATOM 2484 C CA . GLU A 1 312 ? 12.912 4.935 19.906 1.00 82.94 312 GLU A CA 1
ATOM 2485 C C . GLU A 1 312 ? 14.071 5.931 19.816 1.00 82.94 312 GLU A C 1
ATOM 2487 O O . GLU A 1 312 ? 15.221 5.509 19.677 1.00 82.94 312 GLU A O 1
ATOM 2492 N N . ILE A 1 313 ? 13.780 7.229 19.939 1.00 82.50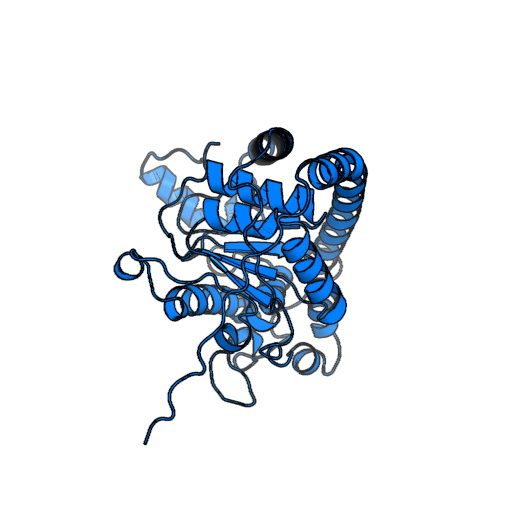 313 ILE A N 1
ATOM 2493 C CA . ILE A 1 313 ? 14.790 8.295 19.965 1.00 82.50 313 ILE A CA 1
ATOM 2494 C C . ILE A 1 313 ? 15.702 8.117 21.182 1.00 82.50 313 ILE A C 1
ATOM 2496 O O . ILE A 1 313 ? 16.921 8.042 21.025 1.00 82.50 313 ILE A O 1
ATOM 2500 N N . ALA A 1 314 ? 15.127 7.957 22.379 1.00 85.44 314 ALA A N 1
ATOM 2501 C CA . ALA A 1 314 ? 15.889 7.750 23.608 1.00 85.44 314 ALA A CA 1
ATOM 2502 C C . ALA A 1 314 ? 16.766 6.491 23.534 1.00 85.44 314 ALA A C 1
ATOM 2504 O O . ALA A 1 314 ? 17.927 6.512 23.943 1.00 85.44 314 ALA A O 1
ATOM 2505 N N . ARG A 1 315 ? 16.247 5.395 22.964 1.00 85.56 315 ARG A N 1
ATOM 2506 C CA . ARG A 1 315 ? 17.022 4.164 22.768 1.00 85.56 315 ARG A CA 1
ATOM 2507 C C . ARG A 1 315 ? 18.198 4.364 21.810 1.00 85.56 315 ARG A C 1
ATOM 2509 O O . ARG A 1 315 ? 19.283 3.880 22.103 1.00 85.56 315 ARG A O 1
ATOM 2516 N N . ARG A 1 316 ? 18.012 5.059 20.682 1.00 85.00 316 ARG A N 1
ATOM 2517 C CA . ARG A 1 316 ? 19.108 5.326 19.727 1.00 85.00 316 ARG A CA 1
ATOM 2518 C C . ARG A 1 316 ? 20.192 6.208 20.340 1.00 85.00 316 ARG A C 1
ATOM 2520 O O . ARG A 1 316 ? 21.364 5.893 20.173 1.00 85.00 316 ARG A O 1
ATOM 2527 N N . ALA A 1 317 ? 19.799 7.231 21.099 1.00 86.56 317 ALA A N 1
ATOM 2528 C CA . ALA A 1 317 ? 20.733 8.092 21.819 1.00 86.56 317 ALA A CA 1
ATOM 2529 C C . ALA A 1 317 ? 21.606 7.291 22.800 1.00 86.56 317 ALA A C 1
ATOM 2531 O O . ALA A 1 317 ? 22.823 7.445 22.798 1.00 86.56 317 ALA A O 1
ATOM 2532 N N . LYS A 1 318 ? 21.011 6.359 23.563 1.00 91.06 318 LYS A N 1
ATOM 2533 C CA . LYS A 1 318 ? 21.759 5.449 24.453 1.00 91.06 318 LYS A CA 1
ATOM 2534 C C . LYS A 1 318 ? 22.755 4.547 23.717 1.00 91.06 318 LYS A C 1
ATOM 2536 O O . LYS A 1 318 ? 23.753 4.154 24.302 1.00 91.06 318 LYS A O 1
ATOM 2541 N N . LEU A 1 319 ? 22.482 4.213 22.456 1.00 89.19 319 LEU A N 1
ATOM 2542 C CA . LEU A 1 319 ? 23.346 3.378 21.618 1.00 89.19 319 LEU A CA 1
ATOM 2543 C C . LEU A 1 319 ? 24.397 4.187 20.834 1.00 89.19 319 LEU A C 1
ATOM 2545 O O . LEU A 1 319 ? 25.101 3.609 20.011 1.00 89.19 319 LEU A O 1
ATOM 2549 N N . GLY A 1 320 ? 24.476 5.511 21.021 1.00 86.12 320 GLY A N 1
ATOM 2550 C CA . GLY A 1 320 ? 25.377 6.377 20.250 1.00 86.12 320 GLY A CA 1
ATOM 2551 C C . GLY A 1 320 ? 25.043 6.442 18.754 1.00 86.12 320 GLY A C 1
ATOM 2552 O O . GLY A 1 320 ? 25.879 6.842 17.947 1.00 86.12 320 GLY A O 1
ATOM 2553 N N . LEU A 1 321 ? 23.833 6.031 18.359 1.00 81.00 321 LEU A N 1
ATOM 2554 C CA . LEU A 1 321 ? 23.416 6.015 16.961 1.00 81.00 321 LEU A CA 1
ATOM 2555 C C . LEU A 1 321 ? 22.882 7.393 16.552 1.00 81.00 321 LEU A C 1
ATOM 2557 O O . LEU A 1 321 ? 22.094 7.981 17.300 1.00 81.00 321 LEU A O 1
ATOM 2561 N N . PRO A 1 322 ? 23.214 7.888 15.345 1.00 74.00 322 PRO A N 1
ATOM 2562 C CA . PRO A 1 322 ? 22.681 9.152 14.868 1.00 74.00 322 PRO A CA 1
ATOM 2563 C C . PRO A 1 322 ? 21.160 9.066 14.723 1.00 74.00 322 PRO A C 1
ATOM 2565 O O . PRO A 1 322 ? 20.596 8.024 14.347 1.00 74.00 322 PRO A O 1
ATOM 2568 N N . ASP A 1 323 ? 20.487 10.183 14.998 1.00 72.12 323 ASP A N 1
ATOM 2569 C CA . ASP A 1 323 ? 19.051 10.325 14.776 1.00 72.12 323 ASP A CA 1
ATOM 2570 C C . ASP A 1 323 ? 18.752 10.545 13.284 1.00 72.12 323 ASP A C 1
ATOM 2572 O O . ASP A 1 323 ? 18.308 11.609 12.861 1.00 72.12 323 ASP A O 1
ATOM 2576 N N . GLU A 1 324 ? 19.045 9.533 12.463 1.00 67.62 324 GLU A N 1
ATOM 2577 C CA . GLU A 1 324 ? 18.659 9.493 11.053 1.00 67.62 324 GLU A CA 1
ATOM 2578 C C . GLU A 1 324 ? 17.328 8.743 10.922 1.00 67.62 324 GLU A C 1
ATOM 2580 O O . GLU A 1 324 ? 17.299 7.511 10.974 1.00 67.62 324 GLU A O 1
ATOM 2585 N N . PRO A 1 325 ? 16.194 9.457 10.776 1.00 65.19 325 PRO A N 1
ATOM 2586 C CA . PRO A 1 325 ? 14.889 8.817 10.682 1.00 65.19 325 PRO A CA 1
ATOM 2587 C C . PRO A 1 325 ? 14.661 8.130 9.336 1.00 65.19 325 PRO A C 1
ATOM 2589 O O . PRO A 1 325 ? 13.669 7.421 9.212 1.00 65.19 325 PRO A O 1
ATOM 2592 N N . ILE A 1 326 ? 15.511 8.378 8.335 1.00 71.44 326 ILE A N 1
ATOM 2593 C CA . ILE A 1 326 ? 15.355 7.919 6.952 1.00 71.44 326 ILE A CA 1
ATOM 2594 C C . ILE A 1 326 ? 16.641 7.266 6.454 1.00 71.44 326 ILE A C 1
ATOM 2596 O O . ILE A 1 326 ? 17.736 7.719 6.780 1.00 71.44 326 ILE A O 1
ATOM 2600 N N . ALA A 1 327 ? 16.503 6.229 5.634 1.00 71.88 327 ALA A N 1
ATOM 2601 C CA . ALA A 1 327 ? 17.625 5.598 4.962 1.00 71.88 327 ALA A CA 1
ATOM 2602 C C . ALA A 1 327 ? 18.284 6.582 3.985 1.00 71.88 327 ALA A C 1
ATOM 2604 O O . ALA A 1 327 ? 17.594 7.293 3.245 1.00 71.88 327 ALA A O 1
ATOM 2605 N N . ARG A 1 328 ? 19.619 6.597 3.965 1.00 79.44 328 ARG A N 1
ATOM 2606 C CA . ARG A 1 328 ? 20.392 7.354 2.975 1.00 79.44 328 ARG A CA 1
ATOM 2607 C C . ARG A 1 328 ? 20.141 6.774 1.577 1.00 79.44 328 ARG A C 1
ATOM 2609 O O . ARG A 1 328 ? 20.127 5.551 1.413 1.00 79.44 328 ARG A O 1
ATOM 2616 N N . LEU A 1 329 ? 19.903 7.659 0.606 1.00 80.56 329 LEU A N 1
ATOM 2617 C CA . LEU A 1 329 ? 19.781 7.316 -0.816 1.00 80.56 329 LEU A CA 1
ATOM 2618 C C . LEU A 1 329 ? 21.120 7.433 -1.536 1.00 80.56 329 LEU A C 1
ATOM 2620 O O . LEU A 1 329 ? 21.881 8.361 -1.188 1.00 80.56 329 LEU A O 1
#

Secondary structure (DSSP, 8-state):
-PPPPPP---PPP-PPPHHHHHHHHHHHHHHHHHHHHHHHHHHHHHHHIIIIISPPPTTSS-TTSHHHH-B-TTTSSBHHHHTEEEEPPP-TTGGGS--HHHHHHHHHHHHHHHHHHHH-SSPPPBTTTB-S-HHHHHHHHHHHTSSEEEEESSHHHHHHHHTSHHHHHHHHHHHHHH---EEEEES--S--HHHHHHHHHHHHHHHSSEEEEEBSSS--TT--B-SS-EEEEE-STHHHHHHHTTSTTHHHHT--PPPPTTSS--S----S-SS--HHHHHHHHHHHHHHHTTGGGTT-SSS-HHHHTHHHHHHHHHTT-----S---

Mean predicted aligned error: 6.31 Å

Sequence (329 aa):
MHAPAPAVFHRTPTRPSRAGGAVAYWAGLPFRWAYQMAHNGLAIARVIDITQVRPLPAGLIGPDHPWVTGLNPDTGEPVWEQNVVFRTPRGSDAADFPADADVIGKTGRLLADRVARSAVVPEIPVGPRRRMPHAINYMHGTSHYNSGIFVFTDFREAFSYFTDPRFRAEVVRFVRAERREVLVLFRQREYSPREFAYFVCCLRTLFAWNCNANGPKDRVLWGNKAPFAAANLLTGNWARDVYALKRPGGASAVVRPPVKAGEYFQGEYGGGRPHALWPEKLLAWGTYWRIRLRGAKGGMFFVDRREVYADEIARRAKLGLPDEPIARL

pLDDT: mean 88.66, std 14.49, range [30.56, 98.62]

Organism: NCBI:txid1908690